Protein AF-A0A2R9UEW3-F1 (afdb_monomer_lite)

Secondary structure (DSSP, 8-state):
--SSHHHHHHHHHHHHHHHHHTTSS-TTTT---SSSPP---SS-----TT-----SS-----S-----S-----S-----S-----S-----S-----S-----S-----S-----S-----SS-----S-----S-----S-----TT-----SS-----TT------SS-----SS----SS----SS----SS----TT----S----GGGS-TT-EEE-TTS-EEEPPP-

Structure (mmCIF, N/CA/C/O backbone):
data_AF-A0A2R9UEW3-F1
#
_entry.id   AF-A0A2R9UEW3-F1
#
loop_
_atom_site.group_PDB
_atom_site.id
_atom_site.type_symbol
_atom_site.label_atom_id
_atom_site.label_alt_id
_atom_site.label_comp_id
_atom_site.label_asym_id
_atom_site.label_entity_id
_atom_site.label_seq_id
_atom_site.pdbx_PDB_ins_code
_atom_site.Cartn_x
_atom_site.Cartn_y
_atom_site.Cartn_z
_atom_site.occupancy
_atom_site.B_iso_or_equiv
_atom_site.auth_seq_id
_atom_site.auth_comp_id
_atom_site.auth_asym_id
_atom_site.auth_atom_id
_atom_site.pdbx_PDB_model_num
ATOM 1 N N . MET A 1 1 ? -46.338 0.294 84.122 1.00 52.75 1 MET A N 1
ATOM 2 C CA . MET A 1 1 ? -45.747 1.582 84.552 1.00 52.75 1 MET A CA 1
ATOM 3 C C . MET A 1 1 ? -44.763 1.263 85.666 1.00 52.75 1 MET A C 1
ATOM 5 O O . MET A 1 1 ? -45.103 0.418 86.480 1.00 52.75 1 MET A O 1
ATOM 9 N N . ALA A 1 2 ? -43.545 1.813 85.624 1.00 53.69 2 ALA A N 1
ATOM 10 C CA . ALA A 1 2 ? -42.440 1.450 86.519 1.00 53.69 2 ALA A CA 1
ATOM 11 C C . ALA A 1 2 ? -42.872 1.444 87.995 1.00 53.69 2 ALA A C 1
ATOM 13 O O . ALA A 1 2 ? -43.463 2.410 88.473 1.00 53.69 2 ALA A O 1
ATOM 14 N N . THR A 1 3 ? -42.601 0.343 88.691 1.00 68.38 3 THR A N 1
ATOM 15 C CA . THR A 1 3 ? -43.056 0.095 90.066 1.00 68.38 3 THR A CA 1
ATOM 16 C C . THR A 1 3 ? -42.094 0.643 91.125 1.00 68.38 3 THR A C 1
ATOM 18 O O . THR A 1 3 ? -42.463 0.717 92.294 1.00 68.38 3 THR A O 1
ATOM 21 N N . SER A 1 4 ? -40.888 1.086 90.741 1.00 77.69 4 SER A N 1
ATOM 22 C CA . SER A 1 4 ? -39.918 1.750 91.626 1.00 77.69 4 SER A CA 1
ATOM 23 C C . SER A 1 4 ? -38.928 2.663 90.871 1.00 77.69 4 SER A C 1
ATOM 25 O O . SER A 1 4 ? -38.722 2.518 89.666 1.00 77.69 4 SER A O 1
ATOM 27 N N . LEU A 1 5 ? -38.247 3.580 91.577 1.00 76.81 5 LEU A N 1
ATOM 28 C CA . LEU A 1 5 ? -37.139 4.399 91.034 1.00 76.81 5 LEU A CA 1
ATOM 29 C C . LEU A 1 5 ? -35.971 3.555 90.481 1.00 76.81 5 LEU A C 1
ATOM 31 O O . LEU A 1 5 ? -35.252 3.993 89.577 1.00 76.81 5 LEU A O 1
ATOM 35 N N . ASN A 1 6 ? -35.796 2.336 90.995 1.00 81.12 6 ASN A N 1
ATOM 36 C CA . ASN A 1 6 ? -34.790 1.395 90.508 1.00 81.12 6 ASN A CA 1
ATOM 37 C C . ASN A 1 6 ? -35.150 0.858 89.115 1.00 81.12 6 ASN A C 1
ATOM 39 O O . ASN A 1 6 ? -34.271 0.723 88.265 1.00 81.12 6 ASN A O 1
ATOM 43 N N . ASP A 1 7 ? -36.440 0.655 88.835 1.00 83.19 7 ASP A N 1
ATOM 44 C CA . ASP A 1 7 ? -36.913 0.254 87.504 1.00 83.19 7 ASP A CA 1
ATOM 45 C C . ASP A 1 7 ? -36.689 1.380 86.486 1.00 83.19 7 ASP A C 1
ATOM 47 O O . ASP A 1 7 ? -36.262 1.139 85.356 1.00 83.19 7 ASP A O 1
ATOM 51 N N . VAL A 1 8 ? -36.913 2.632 86.906 1.00 84.94 8 VAL A N 1
ATOM 52 C CA . VAL A 1 8 ? -36.674 3.820 86.070 1.00 84.94 8 VAL A CA 1
ATOM 53 C C . VAL A 1 8 ? -35.186 3.976 85.746 1.00 84.94 8 VAL A C 1
ATOM 55 O O . VAL A 1 8 ? -34.825 4.214 84.595 1.00 84.94 8 VAL A O 1
ATOM 58 N N . THR A 1 9 ? -34.299 3.807 86.728 1.00 89.44 9 THR A N 1
ATOM 59 C CA . THR A 1 9 ? -32.846 3.919 86.505 1.00 89.44 9 THR A CA 1
ATOM 60 C C . THR A 1 9 ? -32.275 2.760 85.689 1.00 89.44 9 THR A C 1
ATOM 62 O O . THR A 1 9 ? -31.372 2.983 84.878 1.00 89.44 9 THR A O 1
ATOM 65 N N . ALA A 1 10 ? -32.801 1.543 85.842 1.00 88.44 10 ALA A N 1
ATOM 66 C CA . ALA A 1 10 ? -32.448 0.410 84.988 1.00 88.44 10 ALA A CA 1
ATOM 67 C C . ALA A 1 10 ? -32.884 0.642 83.532 1.00 88.44 10 ALA A C 1
ATOM 69 O O . ALA A 1 10 ? -32.085 0.462 82.612 1.00 88.44 10 ALA A O 1
ATOM 70 N N . TRP A 1 11 ? -34.110 1.129 83.329 1.00 91.44 11 TRP A N 1
ATOM 71 C CA . TRP A 1 11 ? -34.638 1.475 82.009 1.00 91.44 11 TRP A CA 1
ATOM 72 C C . TRP A 1 11 ? -33.811 2.565 81.309 1.00 91.44 11 TRP A C 1
ATOM 74 O O . TRP A 1 11 ? -33.454 2.421 80.140 1.00 91.44 11 TRP A O 1
ATOM 84 N N . ILE A 1 12 ? -33.421 3.621 82.030 1.00 92.94 12 ILE A N 1
ATOM 85 C CA . ILE A 1 12 ? -32.564 4.688 81.488 1.00 92.94 12 ILE A CA 1
ATOM 86 C C . ILE A 1 12 ? -31.191 4.143 81.058 1.00 92.94 12 ILE A C 1
ATOM 88 O O . ILE A 1 12 ? -30.674 4.518 80.004 1.00 92.94 12 ILE A O 1
ATOM 92 N N . LYS A 1 13 ? -30.590 3.237 81.842 1.00 93.62 13 LYS A N 1
ATOM 93 C CA . LYS A 1 13 ? -29.306 2.607 81.487 1.00 93.62 13 LYS A CA 1
ATOM 94 C C . LYS A 1 13 ? -29.409 1.746 80.226 1.00 93.62 13 LYS A C 1
ATOM 96 O O . LYS A 1 13 ? -28.499 1.801 79.400 1.00 93.62 13 LYS A O 1
ATOM 101 N N . ASP A 1 14 ? -30.502 1.001 80.060 1.00 94.06 14 ASP A N 1
ATOM 102 C CA . ASP A 1 14 ? -30.764 0.224 78.840 1.00 94.06 14 ASP A CA 1
ATOM 103 C C . ASP A 1 14 ? -30.876 1.129 77.603 1.00 94.06 14 ASP A C 1
ATOM 105 O O . ASP A 1 14 ? -30.241 0.872 76.577 1.00 94.06 14 ASP A O 1
ATOM 109 N N . ILE A 1 15 ? -31.591 2.253 77.721 1.00 94.12 15 ILE A N 1
ATOM 110 C CA . ILE A 1 15 ? -31.690 3.244 76.641 1.00 94.12 15 ILE A CA 1
ATOM 111 C C . ILE A 1 15 ? -30.308 3.759 76.239 1.00 94.12 15 ILE A C 1
ATOM 113 O O . ILE A 1 15 ? -29.983 3.752 75.052 1.00 94.12 15 ILE A O 1
ATOM 117 N N . PHE A 1 16 ? -29.470 4.165 77.196 1.00 94.00 16 PHE A N 1
ATOM 118 C CA . PHE A 1 16 ? -28.131 4.668 76.875 1.00 94.00 16 PHE A CA 1
ATOM 119 C C . PHE A 1 16 ? -27.223 3.605 76.258 1.00 94.00 16 PHE A C 1
ATOM 121 O O . PHE A 1 16 ? -26.402 3.923 75.398 1.00 94.00 16 PHE A O 1
ATOM 128 N N . TYR A 1 17 ? -27.371 2.344 76.661 1.00 90.00 17 TYR A N 1
ATOM 129 C CA . TYR A 1 17 ? -26.639 1.244 76.044 1.00 90.00 17 TYR A CA 1
ATOM 130 C C . TYR A 1 17 ? -27.046 1.052 74.577 1.00 90.00 17 TYR A C 1
ATOM 132 O O . TYR A 1 17 ? -26.187 0.969 73.694 1.00 90.00 17 TYR A O 1
ATOM 140 N N . ARG A 1 18 ? -28.353 1.051 74.295 1.00 89.75 18 ARG A N 1
ATOM 141 C CA . ARG A 1 18 ? -28.887 0.939 72.931 1.00 89.75 18 ARG A CA 1
ATOM 142 C C . ARG A 1 18 ? -28.532 2.149 72.071 1.00 89.75 18 ARG A C 1
ATOM 144 O O . ARG A 1 18 ? -28.225 1.963 70.899 1.00 89.75 18 ARG A O 1
ATOM 151 N N . LEU A 1 19 ? -28.519 3.350 72.651 1.00 89.69 19 LEU A N 1
ATOM 152 C CA . LEU A 1 19 ? -28.110 4.573 71.965 1.00 89.69 19 LEU A CA 1
ATOM 153 C C . LEU A 1 19 ? -26.626 4.535 71.602 1.00 89.69 19 LEU A C 1
ATOM 155 O O . LEU A 1 19 ? -26.303 4.751 70.446 1.00 89.69 19 LEU A O 1
ATOM 159 N N . ARG A 1 20 ? -25.733 4.139 72.521 1.00 88.00 20 ARG A N 1
ATOM 160 C CA . ARG A 1 20 ? -24.311 3.953 72.174 1.00 88.00 20 ARG A CA 1
ATOM 161 C C . ARG A 1 20 ? -24.135 2.939 71.058 1.00 88.00 20 ARG A C 1
ATOM 163 O O . ARG A 1 20 ? -23.362 3.179 70.141 1.00 88.00 20 ARG A O 1
ATOM 170 N N . LYS A 1 21 ? -24.891 1.839 71.091 1.00 81.81 21 LYS A N 1
ATOM 171 C CA . LYS A 1 21 ? -24.876 0.839 70.018 1.00 81.81 21 LYS A CA 1
ATOM 172 C C . LYS A 1 21 ? -25.446 1.371 68.694 1.00 81.81 21 LYS A C 1
ATOM 174 O O . LYS A 1 21 ? -25.114 0.794 67.671 1.00 81.81 21 LYS A O 1
ATOM 179 N N . LEU A 1 22 ? -26.268 2.428 68.722 1.00 82.75 22 LEU A N 1
ATOM 180 C CA . LEU A 1 22 ? -26.786 3.213 67.586 1.00 82.75 22 LEU A CA 1
ATOM 181 C C . LEU A 1 22 ? -25.956 4.467 67.266 1.00 82.75 22 LEU A C 1
ATOM 183 O O . LEU A 1 22 ? -26.310 5.216 66.361 1.00 82.75 22 LEU A O 1
ATOM 187 N N . GLU A 1 23 ? -24.861 4.711 67.975 1.00 84.62 23 GLU A N 1
ATOM 188 C CA . GLU A 1 23 ? -23.887 5.759 67.653 1.00 84.62 23 GLU A CA 1
ATOM 189 C C . GLU A 1 23 ? -22.571 5.140 67.164 1.00 84.62 23 GLU A C 1
ATOM 191 O O . GLU A 1 23 ? -21.877 5.724 66.340 1.00 84.62 23 GLU A O 1
ATOM 196 N N . SER A 1 24 ? -22.244 3.930 67.628 1.00 83.81 24 SER A N 1
ATOM 197 C CA . SER A 1 24 ? -20.939 3.286 67.445 1.00 83.81 24 SER A CA 1
ATOM 198 C C . SER A 1 24 ? -20.873 2.216 66.350 1.00 83.81 24 SER A C 1
ATOM 200 O O . SER A 1 24 ? -19.979 1.374 66.377 1.00 83.81 24 SER A O 1
ATOM 202 N N . GLY A 1 25 ? -21.837 2.149 65.446 1.00 72.62 25 GLY A N 1
ATOM 203 C CA . GLY A 1 25 ? -22.044 1.003 64.566 1.00 72.62 25 GLY A CA 1
ATOM 204 C C . GLY A 1 25 ? -22.415 1.404 63.144 1.00 72.62 25 GLY A C 1
ATOM 205 O O . GLY A 1 25 ? -22.674 2.560 62.817 1.00 72.62 25 GLY A O 1
ATOM 206 N N . SER A 1 26 ? -22.371 0.411 62.273 1.00 76.88 26 SER A N 1
ATOM 207 C CA . SER A 1 26 ? -22.492 0.530 60.827 1.00 76.88 26 SER A CA 1
ATOM 208 C C . SER A 1 26 ? -23.948 0.300 60.405 1.00 76.88 26 SER A C 1
ATOM 210 O O . SER A 1 26 ? -24.349 -0.811 60.063 1.00 76.88 26 SER A O 1
ATOM 212 N N . TRP A 1 27 ? -24.778 1.351 60.411 1.00 75.00 27 TRP A N 1
ATOM 213 C CA . TRP A 1 27 ? -26.239 1.220 60.195 1.00 75.00 27 TRP A CA 1
ATOM 214 C C . TRP A 1 27 ? -26.649 0.560 58.879 1.00 75.00 27 TRP A C 1
ATOM 216 O O . TRP A 1 27 ? -27.786 0.111 58.767 1.00 75.00 27 TRP A O 1
ATOM 226 N N . LEU A 1 28 ? -25.743 0.470 57.901 1.00 85.31 28 LEU A N 1
ATOM 227 C CA . LEU A 1 28 ? -26.036 -0.019 56.556 1.00 85.31 28 LEU A CA 1
ATOM 228 C C . LEU A 1 28 ? -25.226 -1.248 56.128 1.00 85.31 28 LEU A C 1
ATOM 230 O O . LEU A 1 28 ? -25.386 -1.681 54.994 1.00 85.31 28 LEU A O 1
ATOM 234 N N . GLU A 1 29 ? -24.407 -1.840 57.001 1.00 82.31 29 GLU A N 1
ATOM 235 C CA . GLU A 1 29 ? -23.467 -2.908 56.607 1.00 82.31 29 GLU A CA 1
ATOM 236 C C . GLU A 1 29 ? -24.144 -4.118 55.943 1.00 82.31 29 GLU A C 1
ATOM 238 O O . GLU A 1 29 ? -23.599 -4.694 55.011 1.00 82.31 29 GLU A O 1
ATOM 243 N N . ASN A 1 30 ? -25.362 -4.460 56.370 1.00 85.31 30 ASN A N 1
ATOM 244 C CA . ASN A 1 30 ? -26.152 -5.563 55.810 1.00 85.31 30 ASN A CA 1
ATOM 245 C C . ASN A 1 30 ? -27.543 -5.106 55.340 1.00 85.31 30 ASN A C 1
ATOM 247 O O . ASN A 1 30 ? -28.497 -5.886 55.318 1.00 85.31 30 ASN A O 1
ATOM 251 N N . SER A 1 31 ? -27.689 -3.820 55.017 1.00 88.00 31 SER A N 1
ATOM 252 C CA . SER A 1 31 ? -28.953 -3.289 54.503 1.00 88.00 31 SER A CA 1
ATOM 253 C C . SER A 1 31 ? -29.102 -3.599 53.014 1.00 88.00 31 SER A C 1
ATOM 255 O O . SER A 1 31 ? -28.145 -3.503 52.252 1.00 88.00 31 SER A O 1
ATOM 257 N N . SER A 1 32 ? -30.317 -3.937 52.579 1.00 91.44 32 SER A N 1
ATOM 258 C CA . SER A 1 32 ? -30.636 -4.150 51.164 1.00 91.44 32 SER A CA 1
ATOM 259 C C . SER A 1 32 ? -31.860 -3.339 50.749 1.00 91.44 32 SER A C 1
ATOM 261 O O . SER A 1 32 ? -32.766 -3.089 51.543 1.00 91.44 32 SER A O 1
ATOM 263 N N . ILE A 1 33 ? -31.880 -2.923 49.484 1.00 91.12 33 ILE A N 1
ATOM 264 C CA . ILE A 1 33 ? -33.025 -2.287 48.833 1.00 91.12 33 ILE A CA 1
ATOM 265 C C . ILE A 1 33 ? -33.397 -3.194 47.660 1.00 91.12 33 ILE A C 1
ATOM 267 O O . ILE A 1 33 ? -32.636 -3.297 46.705 1.00 91.12 33 ILE A O 1
ATOM 271 N N . THR A 1 34 ? -34.534 -3.884 47.737 1.00 88.94 34 THR A N 1
ATOM 272 C CA . THR A 1 34 ? -34.921 -4.911 46.748 1.00 88.94 34 THR A CA 1
ATOM 273 C C . THR A 1 34 ? -35.861 -4.380 45.668 1.00 88.94 34 THR A C 1
ATOM 275 O O . THR A 1 34 ? -35.686 -4.675 44.492 1.00 88.94 34 THR A O 1
ATOM 278 N N . SER A 1 35 ? -36.854 -3.573 46.052 1.00 88.88 35 SER A N 1
ATOM 279 C CA . SER A 1 35 ? -37.857 -3.001 45.131 1.00 88.88 35 SER A CA 1
ATOM 280 C C . SER A 1 35 ? -37.992 -1.481 45.258 1.00 88.88 35 SER A C 1
ATOM 282 O O . SER A 1 35 ? -38.898 -0.875 44.691 1.00 88.88 35 SER A O 1
ATOM 284 N N . GLY A 1 36 ? -37.099 -0.859 46.028 1.00 88.38 36 GLY A N 1
ATOM 285 C CA . GLY A 1 36 ? -37.050 0.584 46.222 1.00 88.38 36 GLY A CA 1
ATOM 286 C C . GLY A 1 36 ? -36.089 1.272 45.257 1.00 88.38 36 GLY A C 1
ATOM 287 O O . GLY A 1 36 ? -35.197 0.660 44.676 1.00 88.38 36 GLY A O 1
ATOM 288 N N . ARG A 1 37 ? -36.240 2.589 45.130 1.00 92.62 37 ARG A N 1
ATOM 289 C CA . ARG A 1 37 ? -35.255 3.452 44.475 1.00 92.62 37 ARG A CA 1
ATOM 290 C C . ARG A 1 37 ? -34.274 3.973 45.519 1.00 92.62 37 ARG A C 1
ATOM 292 O O . ARG A 1 37 ? -34.695 4.574 46.502 1.00 92.62 37 ARG A O 1
ATOM 299 N N . MET A 1 38 ? -32.981 3.842 45.252 1.00 92.31 38 MET A N 1
ATOM 300 C CA . MET A 1 38 ? -31.946 4.584 45.969 1.00 92.31 38 MET A CA 1
ATOM 301 C C . MET A 1 38 ? -31.688 5.917 45.256 1.00 92.31 38 MET A C 1
ATOM 303 O O . MET A 1 38 ? -31.541 5.951 44.034 1.00 92.31 38 MET A O 1
ATOM 307 N N . ARG A 1 39 ? -31.651 7.028 45.997 1.00 91.94 39 ARG A N 1
ATOM 308 C CA . ARG A 1 39 ? -31.309 8.356 45.466 1.00 91.94 39 ARG A CA 1
ATOM 309 C C . ARG A 1 39 ? -30.331 9.037 46.413 1.00 91.94 39 ARG A C 1
ATOM 311 O O . ARG A 1 39 ? -30.652 9.230 47.579 1.00 91.94 39 ARG A O 1
ATOM 318 N N . PHE A 1 40 ? -29.186 9.452 45.887 1.00 90.75 40 PHE A N 1
ATOM 319 C CA . PHE A 1 40 ? -28.243 10.324 46.583 1.00 90.75 40 PHE A CA 1
ATOM 320 C C . PHE A 1 40 ? -28.501 11.767 46.133 1.00 90.75 40 PHE A C 1
ATOM 322 O O . PHE A 1 40 ? -28.602 12.025 44.934 1.00 90.75 40 PHE A O 1
ATOM 329 N N . ILE A 1 41 ? -28.676 12.699 47.072 1.00 91.62 41 ILE A N 1
ATOM 330 C CA . ILE A 1 41 ? -28.950 14.115 46.784 1.00 91.62 41 ILE A CA 1
ATOM 331 C C . ILE A 1 41 ? -27.811 14.938 47.368 1.00 91.62 41 ILE A C 1
ATOM 333 O O . ILE A 1 41 ? -27.703 15.030 48.585 1.00 91.62 41 ILE A O 1
ATOM 337 N N . GLY A 1 42 ? -27.003 15.552 46.502 1.00 78.31 42 GLY A N 1
ATOM 338 C CA . GLY A 1 42 ? -25.818 16.303 46.915 1.00 78.31 42 GLY A CA 1
ATOM 339 C C . GLY A 1 42 ? -24.716 15.384 47.459 1.00 78.31 42 GLY A C 1
ATOM 340 O O . GLY A 1 42 ? -24.931 14.596 48.373 1.00 78.31 42 GLY A O 1
ATOM 341 N N . GLY A 1 43 ? -23.515 15.471 46.888 1.00 82.50 43 GLY A N 1
ATOM 342 C CA . GLY A 1 43 ? -22.359 14.668 47.304 1.00 82.50 43 GLY A CA 1
ATOM 343 C C . GLY A 1 43 ? -21.954 13.576 46.308 1.00 82.50 43 GLY A C 1
ATOM 344 O O . GLY A 1 43 ? -22.493 13.477 45.209 1.00 82.50 43 GLY A O 1
ATOM 345 N N . LEU A 1 44 ? -20.950 12.788 46.697 1.00 86.62 44 LEU A N 1
ATOM 346 C CA . LEU A 1 44 ? -20.321 11.729 45.902 1.00 86.62 44 LEU A CA 1
ATOM 347 C C . LEU A 1 44 ? -20.792 10.352 46.393 1.00 86.62 44 LEU A C 1
ATOM 349 O O . LEU A 1 44 ? -20.728 10.077 47.589 1.00 86.62 44 LEU A O 1
ATOM 353 N N . LEU A 1 45 ? -21.173 9.458 45.477 1.00 92.12 45 LEU A N 1
ATOM 354 C CA . LEU A 1 45 ? -21.236 8.024 45.772 1.00 92.12 45 LEU A CA 1
ATOM 355 C C . LEU A 1 45 ? -19.818 7.448 45.684 1.00 92.12 45 LEU A C 1
ATOM 357 O O . LEU A 1 45 ? -19.271 7.312 44.591 1.00 92.12 45 LEU A O 1
ATOM 361 N N . ARG A 1 46 ? -19.215 7.125 46.830 1.00 91.00 46 ARG A N 1
ATOM 362 C CA . ARG A 1 46 ? -17.900 6.480 46.905 1.00 91.00 46 ARG A CA 1
ATOM 363 C C . ARG A 1 46 ? -18.070 5.006 47.258 1.00 91.00 46 ARG A C 1
ATOM 365 O O . ARG A 1 46 ? -18.703 4.681 48.255 1.00 91.00 46 ARG A O 1
ATOM 372 N N . VAL A 1 47 ? -17.462 4.139 46.457 1.00 92.62 47 VAL A N 1
ATOM 373 C CA . VAL A 1 47 ? -17.306 2.708 46.737 1.00 92.62 47 VAL A CA 1
ATOM 374 C C . VAL A 1 47 ? -15.809 2.456 46.873 1.00 92.62 47 VAL A C 1
ATOM 376 O O . VAL A 1 47 ? -15.052 2.770 45.956 1.00 92.62 47 VAL A O 1
ATOM 379 N N . ASP A 1 48 ? -15.362 1.974 48.028 1.00 91.88 48 ASP A N 1
ATOM 380 C CA . ASP A 1 48 ? -13.948 1.726 48.313 1.00 91.88 48 ASP A CA 1
ATOM 381 C C . ASP A 1 48 ? -13.738 0.362 48.983 1.00 91.88 48 ASP A C 1
ATOM 383 O O . ASP A 1 48 ? -14.627 -0.488 48.960 1.00 91.88 48 ASP A O 1
ATOM 387 N N . SER A 1 49 ? -12.529 0.116 49.498 1.00 90.75 49 SER A N 1
ATOM 388 C CA . SER A 1 49 ? -12.190 -1.105 50.244 1.00 90.75 49 SER A CA 1
ATOM 389 C C . SER A 1 49 ? -12.466 -2.407 49.471 1.00 90.75 49 SER A C 1
ATOM 391 O O . SER A 1 49 ? -12.786 -3.435 50.057 1.00 90.75 49 SER A O 1
ATOM 393 N N . GLY A 1 50 ? -12.346 -2.364 48.136 1.00 86.81 50 GLY A N 1
ATOM 394 C CA . GLY A 1 50 ? -12.612 -3.503 47.249 1.00 86.81 50 GLY A CA 1
ATOM 395 C C . GLY A 1 50 ? -14.089 -3.719 46.898 1.00 86.81 50 GLY A C 1
ATOM 396 O O . GLY A 1 50 ? -14.422 -4.745 46.307 1.00 86.81 50 GLY A O 1
ATOM 397 N N . GLY A 1 51 ? -14.973 -2.775 47.234 1.00 89.00 51 GLY A N 1
ATOM 398 C CA . GLY A 1 51 ? -16.380 -2.831 46.852 1.00 89.00 51 GLY A CA 1
ATOM 399 C C . GLY A 1 51 ? -16.569 -2.897 45.333 1.00 89.00 51 GLY A C 1
ATOM 400 O O . GLY A 1 51 ? -15.920 -2.180 44.570 1.00 89.00 51 GLY A O 1
ATOM 401 N N . ARG A 1 52 ? -17.481 -3.766 44.893 1.00 93.19 52 ARG A N 1
ATOM 402 C CA . ARG A 1 52 ? -17.852 -3.962 43.487 1.00 93.19 52 ARG A CA 1
ATOM 403 C C . ARG A 1 52 ? -19.239 -3.386 43.243 1.00 93.19 52 ARG A C 1
ATOM 405 O O . ARG A 1 52 ? -20.164 -3.658 44.002 1.00 93.19 52 ARG A O 1
ATOM 412 N N . VAL A 1 53 ? -19.387 -2.645 42.150 1.00 94.50 53 VAL A N 1
ATOM 413 C CA . VAL A 1 53 ? -20.695 -2.247 41.620 1.00 94.50 53 VAL A CA 1
ATOM 414 C C . VAL A 1 53 ? -21.007 -3.141 40.431 1.00 94.50 53 VAL A C 1
ATOM 416 O O . VAL A 1 53 ? -20.231 -3.207 39.481 1.00 94.50 53 VAL A O 1
ATOM 419 N N . GLU A 1 54 ? -22.140 -3.829 40.490 1.00 95.1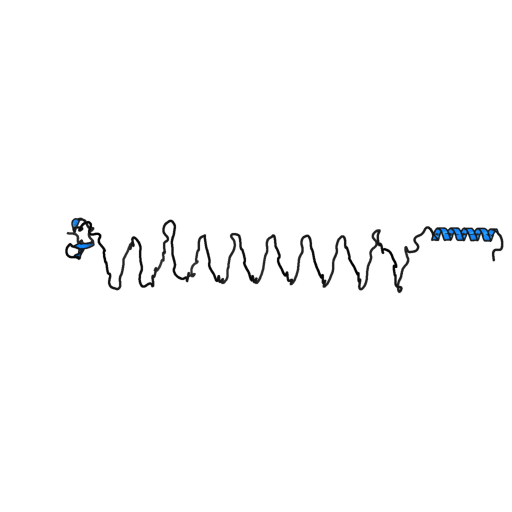9 54 GLU A N 1
ATOM 420 C CA . GLU A 1 54 ? -22.673 -4.615 39.384 1.00 95.19 54 GLU A CA 1
ATOM 421 C C . GLU A 1 54 ? -24.044 -4.068 39.005 1.00 95.19 54 GLU A C 1
ATOM 423 O O . GLU A 1 54 ? -24.900 -3.862 39.864 1.00 95.19 54 GLU A O 1
ATOM 428 N N . ILE A 1 55 ? -24.232 -3.794 37.716 1.00 94.69 55 ILE A N 1
ATOM 429 C CA . ILE A 1 55 ? -25.464 -3.219 37.183 1.00 94.69 55 ILE A CA 1
ATOM 430 C C . ILE A 1 55 ? -26.017 -4.209 36.174 1.00 94.69 55 ILE A C 1
ATOM 432 O O . ILE A 1 55 ? -25.427 -4.432 35.119 1.00 94.69 55 ILE A O 1
ATOM 436 N N . VAL A 1 56 ? -27.159 -4.798 36.510 1.00 93.31 56 VAL A N 1
ATOM 437 C CA . VAL A 1 56 ? -27.917 -5.643 35.590 1.00 93.31 56 VAL A CA 1
ATOM 438 C C . VAL A 1 56 ? -28.921 -4.751 34.868 1.00 93.31 56 VAL A C 1
ATOM 440 O O . VAL A 1 56 ? -29.852 -4.233 35.481 1.00 93.31 56 VAL A O 1
ATOM 443 N N . GLY A 1 57 ? -28.705 -4.546 33.569 1.00 92.25 57 GLY A N 1
ATOM 444 C CA . GLY A 1 57 ? -29.501 -3.645 32.736 1.00 92.25 57 GLY A CA 1
ATOM 445 C C . GLY A 1 57 ? -28.670 -2.489 32.186 1.00 92.25 57 GLY A C 1
ATOM 446 O O . GLY A 1 57 ? -27.513 -2.667 31.813 1.00 92.25 57 GLY A O 1
ATOM 447 N N . THR A 1 58 ? -29.270 -1.303 32.104 1.00 93.75 58 THR A N 1
ATOM 448 C CA . THR A 1 58 ? -28.645 -0.119 31.503 1.00 93.75 58 THR A CA 1
ATOM 449 C C . THR A 1 58 ? -28.019 0.777 32.568 1.00 93.75 58 THR A C 1
ATOM 451 O O . THR A 1 58 ? -28.682 1.167 33.527 1.00 93.75 58 THR A O 1
ATOM 454 N N . LEU A 1 59 ? -26.761 1.165 32.355 1.00 94.19 59 LEU A N 1
ATOM 455 C CA . LEU A 1 59 ? -26.129 2.289 33.039 1.00 94.19 59 LEU A CA 1
ATOM 456 C C . LEU A 1 59 ? -26.091 3.481 32.079 1.00 94.19 59 LEU A C 1
ATOM 458 O O . LEU A 1 59 ? -25.473 3.401 31.020 1.00 94.19 59 LEU A O 1
ATOM 462 N N . GLN A 1 60 ? -26.715 4.588 32.470 1.00 95.31 60 GLN A N 1
ATOM 463 C CA . GLN A 1 60 ? -26.516 5.886 31.835 1.00 95.31 60 GLN A CA 1
ATOM 464 C C . GLN A 1 60 ? -25.678 6.760 32.769 1.00 95.31 60 GLN A C 1
ATOM 466 O O . GLN A 1 60 ? -26.004 6.896 33.949 1.00 95.31 60 GLN A O 1
ATOM 471 N N . VAL A 1 61 ? -24.602 7.339 32.241 1.00 93.75 61 VAL A N 1
ATOM 472 C CA . VAL A 1 61 ? -23.767 8.313 32.949 1.00 93.75 61 VAL A CA 1
ATOM 473 C C . VAL A 1 61 ? -23.774 9.594 32.138 1.00 93.75 61 VAL A C 1
ATOM 475 O O . VAL A 1 61 ? -23.260 9.625 31.023 1.00 93.75 61 VAL A O 1
ATOM 478 N N . ASP A 1 62 ? -24.346 10.648 32.705 1.00 91.94 62 ASP A N 1
ATOM 479 C CA . ASP A 1 62 ? -24.291 11.975 32.109 1.00 91.94 62 ASP A CA 1
ATOM 480 C C . ASP A 1 62 ? -23.062 12.713 32.664 1.00 91.94 62 ASP A C 1
ATOM 482 O O . ASP A 1 62 ? -22.955 12.955 33.868 1.00 91.94 62 ASP A O 1
ATOM 486 N N . GLY A 1 63 ? -22.119 13.053 31.781 1.00 89.31 63 GLY A N 1
ATOM 487 C CA . GLY A 1 63 ? -20.879 13.757 32.121 1.00 89.31 63 GLY A CA 1
ATOM 488 C C . GLY A 1 63 ? -19.607 12.935 31.888 1.00 89.31 63 GLY A C 1
ATOM 489 O O . GLY A 1 63 ? -19.612 11.894 31.232 1.00 89.31 63 GLY A O 1
ATOM 490 N N . THR A 1 64 ? -18.481 13.434 32.402 1.00 89.94 64 THR A N 1
ATOM 491 C CA . THR A 1 64 ? -17.164 12.814 32.204 1.00 89.94 64 THR A CA 1
ATOM 492 C C . THR A 1 64 ? -17.023 11.535 33.022 1.00 89.94 64 THR A C 1
ATOM 494 O O . THR A 1 64 ? -17.170 11.551 34.242 1.00 89.94 64 THR A O 1
ATOM 497 N N . THR A 1 65 ? -16.638 10.445 32.359 1.00 92.12 65 THR A N 1
ATOM 498 C CA . THR A 1 65 ? -16.252 9.191 33.015 1.00 92.12 65 THR A CA 1
ATOM 499 C C . THR A 1 65 ? -14.750 8.986 32.864 1.00 92.12 65 THR A C 1
ATOM 501 O O . THR A 1 65 ? -14.246 8.900 31.749 1.00 92.12 65 THR A O 1
ATOM 504 N N . ASN A 1 66 ? -14.038 8.881 33.985 1.00 92.75 66 ASN A N 1
ATOM 505 C CA . ASN A 1 66 ? -12.627 8.503 34.007 1.00 92.75 66 ASN A CA 1
ATOM 506 C C . ASN A 1 66 ? -12.518 7.069 34.528 1.00 92.75 66 ASN A C 1
ATOM 508 O O . ASN A 1 66 ? -12.886 6.805 35.671 1.00 92.75 66 ASN A O 1
ATOM 512 N N . VAL A 1 67 ? -12.004 6.156 33.705 1.00 92.31 67 VAL A N 1
ATOM 513 C CA . VAL A 1 67 ? -11.730 4.771 34.107 1.00 92.31 67 VAL A CA 1
ATOM 514 C C . VAL A 1 67 ? -10.224 4.599 34.233 1.00 92.31 67 VAL A C 1
ATOM 516 O O . VAL A 1 67 ? -9.491 4.768 33.263 1.00 92.31 67 VAL A O 1
ATOM 519 N N . THR A 1 68 ? -9.753 4.267 35.430 1.00 90.00 68 THR A N 1
ATOM 520 C CA . THR A 1 68 ? -8.364 3.868 35.660 1.00 90.00 68 THR A CA 1
ATOM 521 C C . THR A 1 68 ? -8.275 2.345 35.691 1.00 90.00 68 THR A C 1
ATOM 523 O O . THR A 1 68 ? -9.055 1.675 36.364 1.00 90.00 68 THR A O 1
ATOM 526 N N . GLY A 1 69 ? -7.322 1.786 34.946 1.00 89.25 69 GLY A N 1
ATOM 527 C CA . GLY A 1 69 ? -7.169 0.339 34.792 1.00 89.25 69 GLY A CA 1
ATOM 528 C C . GLY A 1 69 ? -7.802 -0.188 33.504 1.00 89.25 69 GLY A C 1
ATOM 529 O O . GLY A 1 69 ? -7.787 0.483 32.476 1.00 89.25 69 GLY A O 1
ATOM 530 N N . THR A 1 70 ? -8.303 -1.423 33.543 1.00 89.94 70 THR A N 1
ATOM 531 C CA . THR A 1 70 ? -8.847 -2.087 32.349 1.00 89.94 70 THR A CA 1
ATOM 532 C C . THR A 1 70 ? -10.274 -1.626 32.086 1.00 89.94 70 THR A C 1
ATOM 534 O O . THR A 1 70 ? -11.140 -1.764 32.947 1.00 89.94 70 THR A O 1
ATOM 537 N N . PHE A 1 71 ? -10.527 -1.143 30.873 1.00 90.44 71 PHE A N 1
ATOM 538 C CA . PHE A 1 71 ? -11.864 -0.878 30.360 1.00 90.44 71 PHE A CA 1
ATOM 539 C C . PHE A 1 71 ? -12.129 -1.804 29.173 1.00 90.44 71 PHE A C 1
ATOM 541 O O . PHE A 1 71 ? -11.367 -1.813 28.208 1.00 90.44 71 PHE A O 1
ATOM 548 N N . GLY A 1 72 ? -13.187 -2.605 29.264 1.00 90.81 72 GLY A N 1
ATOM 549 C CA . GLY A 1 72 ? -13.605 -3.519 28.209 1.00 90.81 72 GLY A CA 1
ATOM 550 C C . GLY A 1 72 ? -15.076 -3.308 27.896 1.00 90.81 72 GLY A C 1
ATOM 551 O O . GLY A 1 72 ? -15.897 -3.250 28.809 1.00 90.81 72 GLY A O 1
ATOM 552 N N . VAL A 1 73 ? -15.401 -3.217 26.611 1.00 91.00 73 VAL A N 1
ATOM 553 C CA . VAL A 1 73 ? -16.780 -3.172 26.125 1.00 91.00 73 VAL A CA 1
ATOM 554 C C . VAL A 1 73 ? -16.976 -4.355 25.196 1.00 91.00 73 VAL A C 1
ATOM 556 O O . VAL A 1 73 ? -16.206 -4.550 24.256 1.00 91.00 73 VAL A O 1
ATOM 559 N N . SER A 1 74 ? -17.987 -5.168 25.474 1.00 89.06 74 SER A N 1
ATOM 560 C CA . SER A 1 74 ? -18.455 -6.194 24.554 1.00 89.06 74 SER A CA 1
ATOM 561 C C . SER A 1 74 ? -19.634 -5.646 23.752 1.00 89.06 74 SER A C 1
ATOM 563 O O . SER A 1 74 ? -20.547 -5.031 24.297 1.00 89.06 74 SER A O 1
ATOM 565 N N . GLY A 1 75 ? -19.612 -5.877 22.440 1.00 88.06 75 GLY A N 1
ATOM 566 C CA . GLY A 1 75 ? -20.650 -5.412 21.522 1.00 88.06 75 GLY A CA 1
ATOM 567 C C . GLY A 1 75 ? -20.345 -4.069 20.843 1.00 88.06 75 GLY A C 1
ATOM 568 O O . GLY A 1 75 ? -19.267 -3.496 21.025 1.00 88.06 75 GLY A O 1
ATOM 569 N N . PRO A 1 76 ? -21.274 -3.583 20.001 1.00 86.50 76 PRO A N 1
ATOM 570 C CA . PRO A 1 76 ? -21.084 -2.359 19.232 1.00 86.50 76 PRO A CA 1
ATOM 571 C C . PRO A 1 76 ? -20.888 -1.149 20.144 1.00 86.50 76 PRO A C 1
ATOM 573 O O . PRO A 1 76 ? -21.691 -0.900 21.040 1.00 86.50 76 PRO A O 1
ATOM 576 N N . THR A 1 77 ? -19.835 -0.376 19.890 1.00 89.62 77 THR A N 1
ATOM 577 C CA . THR A 1 77 ? -19.546 0.866 20.614 1.00 89.62 77 THR A CA 1
ATOM 578 C C . THR A 1 77 ? -19.431 1.999 19.612 1.00 89.62 77 THR A C 1
ATOM 580 O O . THR A 1 77 ? -18.688 1.892 18.640 1.00 89.62 77 THR A O 1
ATOM 583 N N . THR A 1 78 ? -20.153 3.089 19.853 1.00 90.19 78 THR A N 1
ATOM 584 C CA . THR A 1 78 ? -19.965 4.342 19.117 1.00 90.19 78 THR A CA 1
ATOM 585 C C . THR A 1 78 ? -19.216 5.311 20.016 1.00 90.19 78 THR A C 1
ATOM 587 O O . THR A 1 78 ? -19.689 5.633 21.103 1.00 90.19 78 THR A O 1
ATOM 590 N N . VAL A 1 79 ? -18.052 5.775 19.566 1.00 89.06 79 VAL A N 1
ATOM 591 C CA . VAL A 1 79 ? -17.309 6.863 20.210 1.00 89.06 79 VAL A CA 1
ATOM 592 C C . VAL A 1 79 ? -17.399 8.067 19.288 1.00 89.06 79 VAL A C 1
ATOM 594 O O . VAL A 1 79 ? -16.899 8.035 18.168 1.00 89.06 79 VAL A O 1
ATOM 597 N N . THR A 1 80 ? -18.061 9.125 19.740 1.00 85.94 80 THR A N 1
ATOM 598 C CA . THR A 1 80 ? -18.109 10.400 19.018 1.00 85.94 80 THR A CA 1
ATOM 599 C C . THR A 1 80 ? -17.028 11.335 19.547 1.00 85.94 80 THR A C 1
ATOM 601 O O . THR A 1 80 ? -16.874 11.469 20.760 1.00 85.94 80 THR A O 1
ATOM 604 N N . GLY A 1 81 ? -16.318 12.020 18.650 1.00 86.12 81 GLY A N 1
ATOM 605 C CA . GLY A 1 81 ? -15.216 12.919 19.003 1.00 86.12 81 GLY A CA 1
ATOM 606 C C . GLY A 1 81 ? -13.846 12.243 18.915 1.00 86.12 81 GLY A C 1
ATOM 607 O O . GLY A 1 81 ? -13.651 11.298 18.156 1.00 86.12 81 GLY A O 1
ATOM 608 N N . THR A 1 82 ? -12.873 12.759 19.664 1.00 85.50 82 THR A N 1
ATOM 609 C CA . THR A 1 82 ? -11.483 12.295 19.596 1.00 85.50 82 THR A CA 1
ATOM 610 C C . THR A 1 82 ? -11.297 10.968 20.331 1.00 85.50 82 THR A C 1
ATOM 612 O O . THR A 1 82 ? -11.477 10.902 21.545 1.00 85.50 82 THR A O 1
ATOM 615 N N . PHE A 1 83 ? -10.838 9.939 19.617 1.00 85.94 83 PHE A N 1
ATOM 616 C CA . PHE A 1 83 ? -10.409 8.667 20.196 1.00 85.94 83 PHE A CA 1
ATOM 617 C C . PHE A 1 83 ? -8.884 8.539 20.107 1.00 85.94 83 PHE A C 1
ATOM 619 O O . PHE A 1 83 ? -8.322 8.459 19.017 1.00 85.94 83 PHE A O 1
ATOM 626 N N . GLN A 1 84 ? -8.208 8.557 21.256 1.00 86.38 84 GLN A N 1
ATOM 627 C CA . GLN A 1 84 ? -6.755 8.399 21.355 1.00 86.38 84 GLN A CA 1
ATOM 628 C C . GLN A 1 84 ? -6.438 7.060 22.014 1.00 86.38 84 GLN A C 1
ATOM 630 O O . GLN A 1 84 ? -6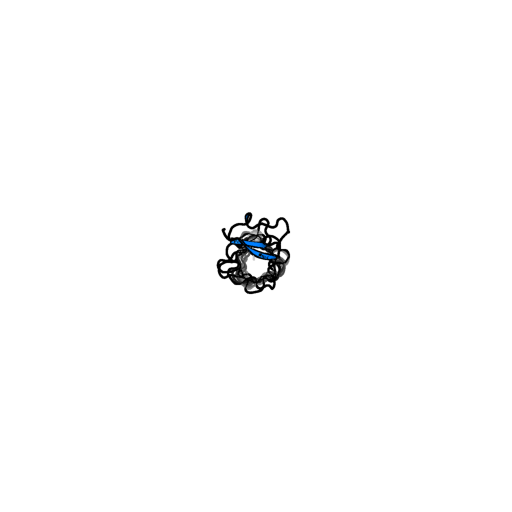.878 6.798 23.132 1.00 86.38 84 GLN A O 1
ATOM 635 N N . VAL A 1 85 ? -5.647 6.232 21.332 1.00 87.06 85 VAL A N 1
ATOM 636 C CA . VAL A 1 85 ? -5.141 4.965 21.866 1.00 87.06 85 VAL A CA 1
ATOM 637 C C . VAL A 1 85 ? -3.624 5.025 21.881 1.00 87.06 85 VAL A C 1
ATOM 639 O O . VAL A 1 85 ? -2.990 5.169 20.839 1.00 87.06 85 VAL A O 1
ATOM 642 N N . SER A 1 86 ? -3.047 4.901 23.071 1.00 84.62 86 SER A N 1
ATOM 643 C CA . SER A 1 86 ? -1.605 4.754 23.248 1.00 84.62 86 SER A CA 1
ATOM 644 C C . SER A 1 86 ? -1.260 3.272 23.352 1.00 84.62 86 SER A C 1
ATOM 646 O O . SER A 1 86 ? -1.838 2.556 24.166 1.00 84.62 86 SER A O 1
ATOM 648 N N . GLY A 1 87 ? -0.292 2.822 22.555 1.00 84.50 87 GLY A N 1
ATOM 649 C CA . GLY A 1 87 ? 0.152 1.427 22.523 1.00 84.50 87 GLY A CA 1
ATOM 650 C C . GLY A 1 87 ? -0.459 0.604 21.381 1.00 84.50 87 GLY A C 1
ATOM 651 O O . GLY A 1 87 ? -1.106 1.155 20.487 1.00 84.50 87 GLY A O 1
ATOM 652 N N . PRO A 1 88 ? -0.205 -0.717 21.362 1.00 84.00 88 PRO A N 1
ATOM 653 C CA . PRO A 1 88 ? -0.683 -1.595 20.303 1.00 84.00 88 PRO A CA 1
ATOM 654 C C . PRO A 1 88 ? -2.208 -1.663 20.283 1.00 84.00 88 PRO A C 1
ATOM 656 O O . PRO A 1 88 ? -2.847 -1.887 21.309 1.00 84.00 88 PRO A O 1
ATOM 659 N N . TRP A 1 89 ? -2.782 -1.550 19.094 1.00 87.25 89 TRP A N 1
ATOM 660 C CA . TRP A 1 89 ? -4.193 -1.798 18.847 1.00 87.25 89 TRP A CA 1
ATOM 661 C C . TRP A 1 89 ? -4.332 -2.799 17.705 1.00 87.25 89 TRP A C 1
ATOM 663 O O . TRP A 1 89 ? -3.433 -2.969 16.878 1.00 87.25 89 TRP A O 1
ATOM 673 N N . LYS A 1 90 ? -5.466 -3.491 17.673 1.00 88.12 90 LYS A N 1
ATOM 674 C CA . LYS A 1 90 ? -5.819 -4.416 16.603 1.00 88.12 90 LYS A CA 1
ATOM 675 C C . LYS A 1 90 ? -7.258 -4.144 16.208 1.00 88.12 90 LYS A C 1
ATOM 677 O O . LYS A 1 90 ? -8.155 -4.308 17.028 1.00 88.12 90 LYS A O 1
ATOM 682 N N . LEU A 1 91 ? -7.465 -3.764 14.955 1.00 87.44 91 LEU A N 1
ATOM 683 C CA . LEU A 1 91 ? -8.784 -3.763 14.340 1.00 87.44 91 LEU A CA 1
ATOM 684 C C . LEU A 1 91 ? -8.962 -5.077 13.582 1.00 87.44 91 LEU A C 1
ATOM 686 O O . LEU A 1 91 ? -8.116 -5.464 12.778 1.00 87.44 91 LEU A O 1
ATOM 690 N N . THR A 1 92 ? -10.057 -5.774 13.855 1.00 85.00 92 THR A N 1
ATOM 691 C CA . THR A 1 92 ? -10.484 -6.953 13.099 1.00 85.00 92 THR A CA 1
ATOM 692 C C . THR A 1 92 ? -11.780 -6.628 12.376 1.00 85.00 92 THR A C 1
ATOM 694 O O . THR A 1 92 ? -12.731 -6.198 13.023 1.00 85.00 92 THR A O 1
ATOM 697 N N . GLY A 1 93 ? -11.822 -6.867 11.065 1.00 86.19 93 GLY A N 1
ATOM 698 C CA . GLY A 1 93 ? -12.952 -6.506 10.207 1.00 86.19 93 GLY A CA 1
ATOM 699 C C . GLY A 1 93 ? -12.658 -5.274 9.353 1.00 86.19 93 GLY A C 1
ATOM 700 O O . GLY A 1 93 ? -11.502 -4.889 9.183 1.00 86.19 93 GLY A O 1
ATOM 701 N N . SER A 1 94 ? -13.707 -4.678 8.793 1.00 85.69 94 SER A N 1
ATOM 702 C CA . SER A 1 94 ? -13.616 -3.448 8.006 1.00 85.69 94 SER A CA 1
ATOM 703 C C . SER A 1 94 ? -13.464 -2.225 8.907 1.00 85.69 94 SER A C 1
ATOM 705 O O . SER A 1 94 ? -14.146 -2.111 9.925 1.00 85.69 94 SER A O 1
ATOM 707 N N . GLY A 1 95 ? -12.636 -1.274 8.491 1.00 86.12 95 GLY A N 1
ATOM 708 C CA . GLY A 1 95 ? -12.610 0.069 9.052 1.00 86.12 95 GLY A CA 1
ATOM 709 C C . GLY A 1 95 ? -12.185 1.070 7.997 1.00 86.12 95 GLY A C 1
ATOM 710 O O . GLY A 1 95 ? -11.497 0.720 7.041 1.00 86.12 95 GLY A O 1
ATOM 711 N N . GLU A 1 96 ? -12.604 2.309 8.191 1.00 87.25 96 GLU A N 1
ATOM 712 C CA . GLU A 1 96 ? -12.214 3.437 7.362 1.00 87.25 96 GLU A CA 1
ATOM 713 C C . GLU A 1 96 ? -11.417 4.411 8.228 1.00 87.25 96 GLU A C 1
ATOM 715 O O . GLU A 1 96 ? -11.826 4.751 9.339 1.00 87.25 96 GLU A O 1
ATOM 720 N N . ILE A 1 97 ? -10.258 4.837 7.731 1.00 86.81 97 ILE A N 1
ATOM 721 C CA . ILE A 1 97 ? -9.465 5.909 8.330 1.00 86.81 97 ILE A CA 1
ATOM 722 C C . ILE A 1 97 ? -9.506 7.067 7.342 1.00 86.81 97 ILE A C 1
ATOM 724 O O . ILE A 1 97 ? -8.872 7.018 6.292 1.00 86.81 97 ILE A O 1
ATOM 728 N N . THR A 1 98 ? -10.258 8.110 7.674 1.00 82.94 98 THR A N 1
ATOM 729 C CA . THR A 1 98 ? -10.308 9.336 6.877 1.00 82.94 98 THR A CA 1
ATOM 730 C C . THR A 1 98 ? -9.236 10.318 7.344 1.00 82.94 98 THR A C 1
ATOM 732 O O . THR A 1 98 ? -9.095 10.555 8.545 1.00 82.94 98 THR A O 1
ATOM 735 N N . GLY A 1 99 ? -8.529 10.945 6.403 1.00 84.62 99 GLY A N 1
ATOM 736 C CA . GLY A 1 99 ? -7.487 11.936 6.685 1.00 84.62 99 GLY A CA 1
ATOM 737 C C . GLY A 1 99 ? -6.069 11.361 6.654 1.00 84.62 99 GLY A C 1
ATOM 738 O O . GLY A 1 99 ? -5.828 10.261 6.163 1.00 84.62 99 GLY A O 1
ATOM 739 N N . ASN A 1 100 ? -5.107 12.138 7.151 1.00 84.19 100 ASN A N 1
ATOM 740 C CA . ASN A 1 100 ? -3.697 11.755 7.115 1.00 84.19 100 ASN A CA 1
ATOM 741 C C . ASN A 1 100 ? -3.378 10.759 8.232 1.00 84.19 100 ASN A C 1
ATOM 743 O O . ASN A 1 100 ? -3.650 11.025 9.402 1.00 84.19 100 ASN A O 1
ATOM 747 N N . TYR A 1 101 ? -2.717 9.660 7.882 1.00 88.12 101 TYR A N 1
ATOM 748 C CA . TYR A 1 101 ? -2.159 8.712 8.837 1.00 88.12 101 TYR A CA 1
ATOM 749 C C . TYR A 1 101 ? -0.710 8.398 8.468 1.00 88.12 101 TYR A C 1
ATOM 751 O O . TYR A 1 101 ? -0.326 8.410 7.299 1.00 88.12 101 TYR A O 1
ATOM 759 N N . THR A 1 102 ? 0.096 8.096 9.480 1.00 88.19 102 THR A N 1
ATOM 760 C CA . THR A 1 102 ? 1.483 7.666 9.301 1.00 88.19 102 THR A CA 1
ATOM 761 C C . THR A 1 102 ? 1.637 6.302 9.944 1.00 88.19 102 THR A C 1
ATOM 763 O O . THR A 1 102 ? 1.365 6.145 11.133 1.00 88.19 102 THR A O 1
ATOM 766 N N . VAL A 1 103 ? 2.105 5.318 9.177 1.00 88.88 103 VAL A N 1
ATOM 767 C CA . VAL A 1 103 ? 2.491 4.010 9.715 1.00 88.88 103 VAL A CA 1
ATOM 768 C C . VAL A 1 103 ? 4.009 3.937 9.756 1.00 88.88 103 VAL A C 1
ATOM 770 O O . VAL A 1 103 ? 4.671 3.852 8.726 1.00 88.88 103 VAL A O 1
ATOM 773 N N . THR A 1 104 ? 4.575 3.977 10.958 1.00 82.56 104 THR A N 1
ATOM 774 C CA . THR A 1 104 ? 6.010 3.779 11.174 1.00 82.56 104 THR A CA 1
ATOM 775 C C . THR A 1 104 ? 6.267 2.292 11.405 1.00 82.56 104 THR A C 1
ATOM 777 O O . THR A 1 104 ? 6.207 1.813 12.536 1.00 82.56 104 THR A O 1
ATOM 780 N N . GLY A 1 105 ? 6.482 1.526 10.337 1.00 84.50 105 GLY A N 1
ATOM 781 C CA . GLY A 1 105 ? 6.757 0.093 10.446 1.00 84.50 105 GLY A CA 1
ATOM 782 C C . GLY A 1 105 ? 6.463 -0.686 9.171 1.00 84.50 105 GLY A C 1
ATOM 783 O O . GLY A 1 105 ? 6.110 -0.120 8.138 1.00 84.50 105 GLY A O 1
ATOM 784 N N . LYS A 1 106 ? 6.612 -2.012 9.249 1.00 85.00 106 LYS A N 1
ATOM 785 C CA . LYS A 1 106 ? 6.278 -2.912 8.143 1.00 85.00 106 LYS A CA 1
ATOM 786 C C . LYS A 1 106 ? 4.762 -2.958 7.955 1.00 85.00 106 LYS A C 1
ATOM 788 O O . LYS A 1 106 ? 4.042 -3.368 8.861 1.00 85.00 106 LYS A O 1
ATOM 793 N N . VAL A 1 107 ? 4.305 -2.630 6.752 1.00 88.19 107 VAL A N 1
ATOM 794 C CA . VAL A 1 107 ? 2.926 -2.860 6.3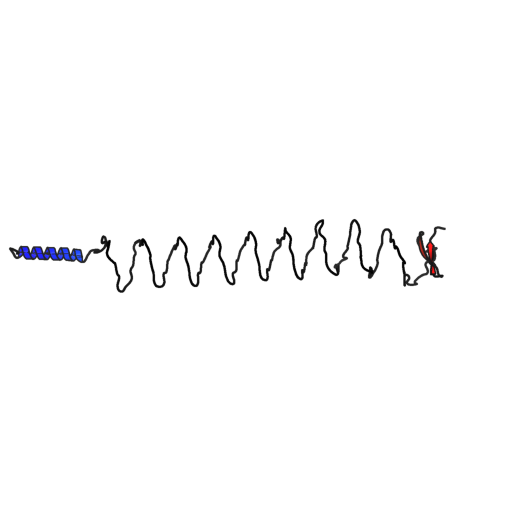07 1.00 88.19 107 VAL A CA 1
ATOM 795 C C . VAL A 1 107 ? 2.914 -4.087 5.405 1.00 88.19 107 VAL A C 1
ATOM 797 O O . VAL A 1 107 ? 3.759 -4.226 4.525 1.00 88.19 107 VAL A O 1
ATOM 800 N N . THR A 1 108 ? 1.980 -5.003 5.649 1.00 89.62 108 THR A N 1
ATOM 801 C CA . THR A 1 108 ? 1.675 -6.102 4.725 1.00 89.62 108 THR A CA 1
ATOM 802 C C . THR A 1 108 ? 0.236 -5.914 4.271 1.00 89.62 108 THR A C 1
ATOM 804 O O . THR A 1 108 ? -0.676 -6.107 5.069 1.00 89.62 108 THR A O 1
ATOM 807 N N . GLN A 1 109 ? 0.050 -5.501 3.019 1.00 90.00 109 GLN A N 1
ATOM 808 C CA . GLN A 1 109 ? -1.255 -5.472 2.365 1.00 90.00 109 GLN A CA 1
ATOM 809 C C . GLN A 1 109 ? -1.430 -6.770 1.583 1.00 90.00 109 GLN A C 1
ATOM 811 O O . GLN A 1 109 ? -0.519 -7.192 0.872 1.00 90.00 109 GLN A O 1
ATOM 816 N N . VAL A 1 110 ? -2.598 -7.389 1.713 1.00 87.00 110 VAL A N 1
ATOM 817 C CA . VAL A 1 110 ? -2.990 -8.559 0.926 1.00 87.00 110 VAL A CA 1
ATOM 818 C C . VAL A 1 110 ? -4.275 -8.214 0.186 1.00 87.00 110 VAL A C 1
ATOM 820 O O . VAL A 1 110 ? -5.179 -7.629 0.777 1.00 87.00 110 VAL A O 1
ATOM 823 N N . GLY A 1 111 ? -4.347 -8.596 -1.087 1.00 89.19 111 GLY A N 1
ATOM 824 C CA . GLY A 1 111 ? -5.443 -8.225 -1.977 1.00 89.19 111 GLY A CA 1
ATOM 825 C C . GLY A 1 111 ? -5.218 -6.871 -2.643 1.00 89.19 111 GLY A C 1
ATOM 826 O O . GLY A 1 111 ? -4.101 -6.347 -2.651 1.00 89.19 111 GLY A O 1
ATOM 827 N N . ASP A 1 112 ? -6.290 -6.331 -3.209 1.00 89.50 112 ASP A N 1
ATOM 828 C CA . ASP A 1 112 ? -6.234 -5.121 -4.021 1.00 89.50 112 ASP A CA 1
ATOM 829 C C . ASP A 1 112 ? -5.919 -3.882 -3.174 1.00 89.50 112 ASP A C 1
ATOM 831 O O . ASP A 1 112 ? -6.303 -3.766 -2.004 1.00 89.50 112 ASP A O 1
ATOM 835 N N . MET A 1 113 ? -5.197 -2.947 -3.783 1.00 91.56 113 MET A N 1
ATOM 836 C CA . MET A 1 113 ? -4.882 -1.644 -3.217 1.00 91.56 113 MET A CA 1
ATOM 837 C C . MET A 1 113 ? -5.049 -0.599 -4.313 1.00 91.56 113 MET A C 1
ATOM 839 O O . MET A 1 113 ? -4.375 -0.671 -5.338 1.00 91.56 113 MET A O 1
ATOM 843 N N . ASP A 1 114 ? -5.918 0.377 -4.071 1.00 91.56 114 ASP A N 1
ATOM 844 C CA . ASP A 1 114 ? -6.037 1.568 -4.905 1.00 91.56 114 ASP A CA 1
ATOM 845 C C . ASP A 1 114 ? -5.360 2.750 -4.195 1.00 91.56 114 ASP A C 1
ATOM 847 O O . ASP A 1 114 ? -5.649 3.041 -3.030 1.00 91.56 114 ASP A O 1
ATOM 851 N N . ILE A 1 115 ? -4.430 3.410 -4.886 1.00 91.12 115 ILE A N 1
ATOM 852 C CA . ILE A 1 115 ? -3.732 4.602 -4.400 1.00 91.12 115 ILE A CA 1
ATOM 853 C C . ILE A 1 115 ? -4.029 5.740 -5.368 1.00 91.12 115 ILE A C 1
ATOM 855 O O . ILE A 1 115 ? -3.343 5.937 -6.370 1.00 91.12 115 ILE A O 1
ATOM 859 N N . ASN A 1 116 ? -5.011 6.557 -5.005 1.00 88.00 116 ASN A N 1
ATOM 860 C CA . ASN A 1 116 ? -5.328 7.790 -5.713 1.00 88.00 116 ASN A CA 1
ATOM 861 C C . ASN A 1 116 ? -4.407 8.919 -5.225 1.00 88.00 116 ASN A C 1
ATOM 863 O O . ASN A 1 116 ? -4.777 9.733 -4.379 1.00 88.00 116 ASN A O 1
ATOM 867 N N . GLY A 1 117 ? -3.164 8.934 -5.715 1.00 88.75 117 GLY A N 1
ATOM 868 C CA . GLY A 1 117 ? -2.175 9.948 -5.351 1.00 88.75 117 GLY A CA 1
ATOM 869 C C . GLY A 1 117 ? -0.731 9.546 -5.644 1.00 88.75 117 GLY A C 1
ATOM 870 O O . GLY A 1 117 ? -0.452 8.631 -6.413 1.00 88.75 117 GLY A O 1
ATOM 871 N N . VAL A 1 118 ? 0.216 10.254 -5.024 1.00 88.44 118 VAL A N 1
ATOM 872 C CA . VAL A 1 118 ? 1.648 9.972 -5.190 1.00 88.44 118 VAL A CA 1
ATOM 873 C C . VAL A 1 118 ? 2.071 8.837 -4.263 1.00 88.44 118 VAL A C 1
ATOM 875 O O . VAL A 1 118 ? 2.047 8.984 -3.042 1.00 88.44 118 VAL A O 1
ATOM 878 N N . MET A 1 119 ? 2.563 7.746 -4.845 1.00 90.75 119 MET A N 1
ATOM 879 C CA . MET A 1 119 ? 3.236 6.675 -4.116 1.00 90.75 119 MET A CA 1
ATOM 880 C C . MET A 1 119 ? 4.756 6.850 -4.225 1.00 90.75 119 MET A C 1
ATOM 882 O O . MET A 1 119 ? 5.307 6.897 -5.323 1.00 90.75 119 MET A O 1
ATOM 886 N N . LYS A 1 120 ? 5.452 6.947 -3.086 1.00 89.38 120 LYS A N 1
ATOM 887 C CA . LYS A 1 120 ? 6.924 6.930 -3.037 1.00 89.38 120 LYS A CA 1
ATOM 888 C C . LYS A 1 120 ? 7.399 5.610 -2.452 1.00 89.38 120 LYS A C 1
ATOM 890 O O . LYS A 1 120 ? 7.134 5.316 -1.289 1.00 89.38 120 LYS A O 1
ATOM 895 N N . LEU A 1 121 ? 8.131 4.852 -3.255 1.00 88.75 121 LEU A N 1
ATOM 896 C CA . LEU A 1 121 ? 8.651 3.538 -2.910 1.00 88.75 121 LEU A CA 1
ATOM 897 C C . LEU A 1 121 ? 10.185 3.592 -2.850 1.00 88.75 121 LEU A C 1
ATOM 899 O O . LEU A 1 121 ? 10.840 3.740 -3.874 1.00 88.75 121 LEU A O 1
ATOM 903 N N . ASN A 1 122 ? 10.760 3.514 -1.642 1.00 83.81 122 ASN A N 1
ATOM 904 C CA . ASN A 1 122 ? 12.212 3.583 -1.405 1.00 83.81 122 ASN A CA 1
ATOM 905 C C . ASN A 1 122 ? 12.773 2.241 -0.912 1.00 83.81 122 ASN A C 1
ATOM 907 O O . ASN A 1 122 ? 12.317 1.732 0.112 1.00 83.81 122 ASN A O 1
ATOM 911 N N . GLY A 1 123 ? 13.721 1.643 -1.635 1.00 82.06 123 GLY A N 1
ATOM 912 C CA . GLY A 1 123 ? 14.266 0.314 -1.330 1.00 82.06 123 GLY A CA 1
ATOM 913 C C . GLY A 1 123 ? 14.483 -0.532 -2.586 1.00 82.06 123 GLY A C 1
ATOM 914 O O . GLY A 1 123 ? 14.226 -0.072 -3.695 1.00 82.06 123 GLY A O 1
ATOM 915 N N . ASN A 1 124 ? 14.949 -1.771 -2.413 1.00 76.94 124 ASN A N 1
ATOM 916 C CA . ASN A 1 124 ? 15.558 -2.559 -3.497 1.00 76.94 124 ASN A CA 1
ATOM 917 C C . ASN A 1 124 ? 14.693 -3.756 -3.955 1.00 76.94 124 ASN A C 1
ATOM 919 O O . ASN A 1 124 ? 15.219 -4.682 -4.561 1.00 76.94 124 ASN A O 1
ATOM 923 N N . GLY A 1 125 ? 13.399 -3.796 -3.613 1.00 79.25 125 GLY A N 1
ATOM 924 C CA . GLY A 1 125 ? 12.600 -5.035 -3.647 1.00 79.25 125 GLY A CA 1
ATOM 925 C C . GLY A 1 125 ? 11.213 -4.927 -4.277 1.00 79.25 125 GLY A C 1
ATOM 926 O O . GLY A 1 125 ? 10.344 -5.737 -3.967 1.00 79.25 125 GLY A O 1
ATOM 927 N N . TRP A 1 126 ? 10.969 -3.921 -5.113 1.00 86.31 126 TRP A N 1
ATOM 928 C CA . TRP A 1 126 ? 9.690 -3.767 -5.809 1.00 86.31 126 TRP A CA 1
ATOM 929 C C . TRP A 1 126 ? 9.642 -4.717 -7.001 1.00 86.31 126 TRP A C 1
ATOM 931 O O . TRP A 1 126 ? 10.577 -4.754 -7.797 1.00 86.31 126 TRP A O 1
ATOM 941 N N . SER A 1 127 ? 8.555 -5.469 -7.140 1.00 88.69 127 SER A N 1
ATOM 942 C CA . SER A 1 127 ? 8.322 -6.315 -8.309 1.00 88.69 127 SER A CA 1
ATOM 943 C C . SER A 1 127 ? 6.851 -6.264 -8.699 1.00 88.69 127 SER A C 1
ATOM 945 O O . SER A 1 127 ? 5.979 -6.193 -7.833 1.00 88.69 127 SER A O 1
ATOM 947 N N . ILE A 1 128 ? 6.593 -6.290 -10.003 1.00 89.75 128 ILE A N 1
ATOM 948 C CA . ILE A 1 128 ? 5.264 -6.470 -10.584 1.00 89.75 128 ILE A CA 1
ATOM 949 C C . ILE A 1 128 ? 5.328 -7.818 -11.300 1.00 89.75 128 ILE A C 1
ATOM 951 O O . ILE A 1 128 ? 6.086 -7.972 -12.252 1.00 89.75 128 ILE A O 1
ATOM 955 N N . THR A 1 129 ? 4.607 -8.817 -10.794 1.00 88.50 129 THR A N 1
ATOM 956 C CA . THR A 1 129 ? 4.620 -10.187 -11.343 1.00 88.50 129 THR A CA 1
ATOM 957 C C . THR A 1 129 ? 3.509 -10.439 -12.363 1.00 88.50 129 THR A C 1
ATOM 959 O O . THR A 1 129 ? 3.543 -11.447 -13.062 1.00 88.50 129 THR A O 1
ATOM 962 N N . GLY A 1 130 ? 2.526 -9.540 -12.440 1.00 87.12 130 GLY A N 1
ATOM 963 C CA . GLY A 1 130 ? 1.471 -9.536 -13.451 1.00 87.12 130 GLY A CA 1
ATOM 964 C C . GLY A 1 130 ? 1.678 -8.441 -14.496 1.00 87.12 130 GLY A C 1
ATOM 965 O O . GLY A 1 130 ? 2.780 -7.925 -14.676 1.00 87.12 130 GLY A O 1
ATOM 966 N N . ASN A 1 131 ? 0.594 -8.052 -15.161 1.00 88.06 131 ASN A N 1
ATOM 967 C CA . ASN A 1 131 ? 0.616 -6.912 -16.071 1.00 88.06 131 ASN A CA 1
ATOM 968 C C . ASN A 1 131 ? 0.716 -5.609 -15.267 1.00 88.06 131 ASN A C 1
ATOM 970 O O . ASN A 1 131 ? 0.023 -5.441 -14.265 1.00 88.06 131 ASN A O 1
ATOM 974 N N . GLY A 1 132 ? 1.553 -4.684 -15.726 1.00 90.69 132 GLY A N 1
ATOM 975 C CA . GLY A 1 132 ? 1.661 -3.340 -15.173 1.00 90.69 132 GLY A CA 1
ATOM 976 C C . GLY A 1 132 ? 1.663 -2.314 -16.295 1.00 90.69 132 GLY A C 1
ATOM 977 O O . GLY A 1 132 ? 2.311 -2.517 -17.320 1.00 90.69 132 GLY A O 1
ATOM 978 N N . GLU A 1 133 ? 0.949 -1.214 -16.091 1.00 91.50 133 GLU A N 1
ATOM 979 C CA . GLU A 1 133 ? 0.987 -0.054 -16.972 1.00 91.50 133 GLU A CA 1
ATOM 980 C C . GLU A 1 133 ? 1.550 1.133 -16.193 1.00 91.50 133 GLU A C 1
ATOM 982 O O . GLU A 1 133 ? 1.122 1.419 -15.075 1.00 91.50 133 GLU A O 1
ATOM 987 N N . ILE A 1 134 ? 2.525 1.822 -16.784 1.00 91.81 134 ILE A N 1
ATOM 988 C CA . ILE A 1 134 ? 3.027 3.092 -16.268 1.00 91.81 134 ILE A CA 1
ATOM 989 C C . ILE A 1 134 ? 2.724 4.146 -17.323 1.00 91.81 134 ILE A C 1
ATOM 991 O O . ILE A 1 134 ? 3.443 4.284 -18.312 1.00 91.81 134 ILE A O 1
ATOM 995 N N . SER A 1 135 ? 1.653 4.902 -17.111 1.00 88.62 135 SER A N 1
ATOM 996 C CA . SER A 1 135 ? 1.349 6.072 -17.924 1.00 88.62 135 SER A CA 1
ATOM 997 C C . SER A 1 135 ? 2.188 7.253 -17.426 1.00 88.62 135 SER A C 1
ATOM 999 O O . SER A 1 135 ? 1.930 7.797 -16.351 1.00 88.62 135 SER A O 1
ATOM 1001 N N . GLY A 1 136 ? 3.210 7.652 -18.180 1.00 89.25 136 GLY A N 1
ATOM 1002 C CA . GLY A 1 136 ? 4.033 8.814 -17.844 1.00 89.25 136 GLY A CA 1
ATOM 1003 C C . GLY A 1 136 ? 5.513 8.624 -18.149 1.00 89.25 136 GLY A C 1
ATOM 1004 O O . GLY A 1 136 ? 5.919 7.687 -18.830 1.00 89.25 136 GLY A O 1
ATOM 1005 N N . HIS A 1 137 ? 6.329 9.552 -17.651 1.00 90.38 137 HIS A N 1
ATOM 1006 C CA . HIS A 1 137 ? 7.777 9.490 -17.827 1.00 90.38 137 HIS A CA 1
ATOM 1007 C C . HIS A 1 137 ? 8.394 8.485 -16.855 1.00 90.38 137 HIS A C 1
ATOM 1009 O O . HIS A 1 137 ? 8.159 8.554 -15.649 1.00 90.38 137 HIS A O 1
ATOM 1015 N N . VAL A 1 138 ? 9.242 7.604 -17.383 1.00 92.44 138 VAL A N 1
ATOM 1016 C CA . VAL A 1 138 ? 10.019 6.641 -16.600 1.00 92.44 138 VAL A CA 1
ATOM 1017 C C . VAL A 1 138 ? 11.497 6.983 -16.739 1.00 92.44 138 VAL A C 1
ATOM 1019 O O . VAL A 1 138 ? 12.052 6.920 -17.833 1.00 92.44 138 VAL A O 1
ATOM 1022 N N . ASN A 1 139 ? 12.137 7.329 -15.622 1.00 91.88 139 ASN A N 1
ATOM 1023 C CA . ASN A 1 139 ? 13.584 7.520 -15.547 1.00 91.88 139 ASN A CA 1
ATOM 1024 C C . ASN A 1 139 ? 14.206 6.323 -14.825 1.00 91.88 139 ASN A C 1
ATOM 1026 O O . ASN A 1 139 ? 14.086 6.203 -13.606 1.00 91.88 139 ASN A O 1
ATOM 1030 N N . LEU A 1 140 ? 14.880 5.452 -15.575 1.00 90.94 140 LEU A N 1
ATOM 1031 C CA . LEU A 1 140 ? 15.687 4.360 -15.031 1.00 90.94 140 LEU A CA 1
ATOM 1032 C C . LEU A 1 140 ? 17.152 4.792 -15.036 1.00 90.94 140 LEU A C 1
ATOM 1034 O O . LEU A 1 140 ? 17.696 5.140 -16.080 1.00 90.94 140 LEU A O 1
ATOM 1038 N N . THR A 1 141 ? 17.784 4.800 -13.866 1.00 86.88 141 THR A N 1
ATOM 1039 C CA . THR A 1 141 ? 19.201 5.174 -13.713 1.00 86.88 141 THR A CA 1
ATOM 1040 C C . THR A 1 141 ? 20.132 3.967 -13.607 1.00 86.88 141 THR A C 1
ATOM 1042 O O . THR A 1 141 ? 21.345 4.123 -13.713 1.00 86.88 141 THR A O 1
ATOM 1045 N N . GLY A 1 142 ? 19.572 2.775 -13.385 1.00 85.69 142 GLY A N 1
ATOM 1046 C CA . GLY A 1 142 ? 20.285 1.500 -13.394 1.00 85.69 142 GLY A CA 1
ATOM 1047 C C . GLY A 1 142 ? 20.082 0.726 -14.697 1.00 85.69 142 GLY A C 1
ATOM 1048 O O . GLY A 1 142 ? 19.568 1.256 -15.681 1.00 85.69 142 GLY A O 1
ATOM 1049 N N . SER A 1 143 ? 20.471 -0.548 -14.684 1.00 86.88 143 SER A N 1
ATOM 1050 C CA . SER A 1 143 ? 20.248 -1.463 -15.805 1.00 86.88 143 SER A CA 1
ATOM 1051 C C . SER A 1 143 ? 18.759 -1.687 -16.068 1.00 86.88 143 SER A C 1
ATOM 1053 O O . SER A 1 143 ? 17.947 -1.724 -15.142 1.00 86.88 143 SER A O 1
ATOM 1055 N N . PHE A 1 144 ? 18.421 -1.879 -17.341 1.00 90.50 144 PHE A N 1
ATOM 1056 C CA . PHE A 1 144 ? 17.092 -2.271 -17.785 1.00 90.50 144 PHE A CA 1
ATOM 1057 C C . PHE A 1 144 ? 17.207 -3.534 -18.638 1.00 90.50 144 PHE A C 1
ATOM 1059 O O . PHE A 1 144 ? 17.698 -3.475 -19.764 1.00 90.50 144 PHE A O 1
ATOM 1066 N N . ASP A 1 145 ? 16.751 -4.659 -18.087 1.00 90.25 145 ASP A N 1
ATOM 1067 C CA . ASP A 1 145 ? 16.787 -5.965 -18.740 1.00 90.25 145 ASP A CA 1
ATOM 1068 C C . ASP A 1 145 ? 15.374 -6.392 -19.148 1.00 90.25 145 ASP A C 1
ATOM 1070 O O . ASP A 1 145 ? 14.452 -6.419 -18.331 1.00 90.25 145 ASP A O 1
ATOM 1074 N N . VAL A 1 146 ? 15.211 -6.764 -20.418 1.00 91.31 146 VAL A N 1
ATOM 1075 C CA . VAL A 1 146 ? 13.970 -7.336 -20.954 1.00 91.31 146 VAL A CA 1
ATOM 1076 C C . VAL A 1 146 ? 14.210 -8.815 -21.231 1.00 91.31 146 VAL A C 1
ATOM 1078 O O . VAL A 1 146 ? 15.047 -9.173 -22.057 1.00 91.31 146 VAL A O 1
ATOM 1081 N N . ALA A 1 147 ? 13.498 -9.679 -20.506 1.00 89.50 147 ALA A N 1
ATOM 1082 C CA . ALA A 1 147 ? 13.653 -11.129 -20.603 1.00 89.50 147 ALA A CA 1
ATOM 1083 C C . ALA A 1 147 ? 13.141 -11.694 -21.945 1.00 89.50 147 ALA A C 1
ATOM 1085 O O . ALA A 1 147 ? 12.473 -11.015 -22.728 1.00 89.50 147 ALA A O 1
ATOM 1086 N N . THR A 1 148 ? 13.449 -12.968 -22.209 1.00 87.38 148 THR A N 1
ATOM 1087 C CA . THR A 1 148 ? 13.099 -13.666 -23.455 1.00 87.38 148 THR A CA 1
ATOM 1088 C C . THR A 1 148 ? 11.610 -13.545 -23.792 1.00 87.38 148 THR A C 1
ATOM 1090 O O . THR A 1 148 ? 10.753 -13.882 -22.982 1.00 87.38 148 THR A O 1
ATOM 1093 N N . GLY A 1 149 ? 11.314 -13.096 -25.015 1.00 83.25 149 GLY A N 1
ATOM 1094 C CA . GLY A 1 149 ? 9.948 -12.900 -25.513 1.00 83.25 149 GLY A CA 1
ATOM 1095 C C . GLY A 1 149 ? 9.367 -11.508 -25.246 1.00 83.25 149 GLY A C 1
ATOM 1096 O O . GLY A 1 149 ? 8.367 -11.150 -25.865 1.00 83.25 149 GLY A O 1
ATOM 1097 N N . GLY A 1 150 ? 10.001 -10.700 -24.391 1.00 88.25 150 GLY A N 1
ATOM 1098 C CA . GLY A 1 150 ? 9.665 -9.288 -24.246 1.00 88.25 150 GLY A CA 1
ATOM 1099 C C . GLY A 1 150 ? 10.184 -8.458 -25.422 1.00 88.25 150 GLY A C 1
ATOM 1100 O O . GLY A 1 150 ? 11.219 -8.763 -26.015 1.00 88.25 150 GLY A O 1
ATOM 1101 N N . TYR A 1 151 ? 9.473 -7.384 -25.753 1.00 88.19 151 TYR A N 1
ATOM 1102 C CA . TYR A 1 151 ? 9.908 -6.392 -26.731 1.00 88.19 151 TYR A CA 1
ATOM 1103 C C . TYR A 1 151 ? 9.682 -4.984 -26.182 1.00 88.19 151 TYR A C 1
ATOM 1105 O O . TYR A 1 151 ? 8.786 -4.747 -25.374 1.00 88.19 151 TYR A O 1
ATOM 1113 N N . ILE A 1 152 ? 10.509 -4.043 -26.629 1.00 90.19 152 ILE A N 1
ATOM 1114 C CA . ILE A 1 152 ? 10.388 -2.628 -26.284 1.00 90.19 152 ILE A CA 1
ATOM 1115 C C . ILE A 1 152 ? 9.760 -1.927 -27.485 1.00 90.19 152 ILE A C 1
ATOM 1117 O O . ILE A 1 152 ? 10.402 -1.777 -28.523 1.00 90.19 152 ILE A O 1
ATOM 1121 N N . GLN A 1 153 ? 8.509 -1.494 -27.348 1.00 87.56 153 GLN A N 1
ATOM 1122 C CA . GLN A 1 153 ? 7.864 -0.629 -28.330 1.00 87.56 153 GLN A CA 1
ATOM 1123 C C . GLN A 1 153 ? 7.884 0.804 -27.812 1.00 87.56 153 GLN A C 1
ATOM 1125 O O . GLN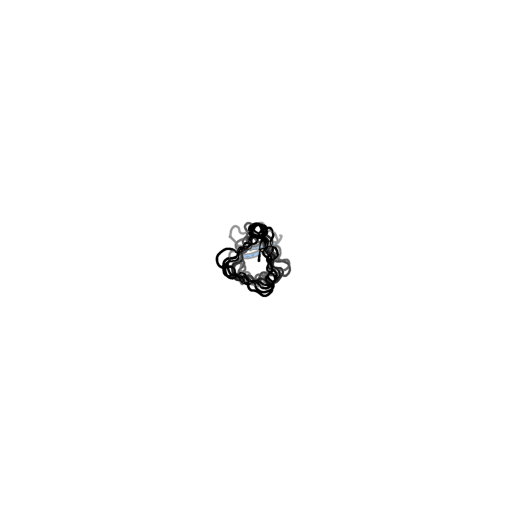 A 1 153 ? 7.181 1.149 -26.867 1.00 87.56 153 GLN A O 1
ATOM 1130 N N . VAL A 1 154 ? 8.713 1.637 -28.426 1.00 85.50 154 VAL A N 1
ATOM 1131 C CA . VAL A 1 154 ? 8.900 3.039 -28.041 1.00 85.50 154 VAL A CA 1
ATOM 1132 C C . VAL A 1 154 ? 9.008 3.910 -29.288 1.00 85.50 154 VAL A C 1
ATOM 1134 O O . VAL A 1 154 ? 9.116 3.407 -30.406 1.00 85.50 154 VAL A O 1
ATOM 1137 N N . GLY A 1 155 ? 8.953 5.228 -29.092 1.00 86.25 155 GLY A N 1
ATOM 1138 C CA . GLY A 1 155 ? 9.252 6.204 -30.136 1.00 86.25 155 GLY A CA 1
ATOM 1139 C C . GLY A 1 155 ? 10.743 6.214 -30.521 1.00 86.25 155 GLY A C 1
ATOM 1140 O O . GLY A 1 155 ? 11.415 5.186 -30.467 1.00 86.25 155 GLY A O 1
ATOM 1141 N N . PRO A 1 156 ? 11.301 7.373 -30.910 1.00 83.25 156 PRO A N 1
ATOM 1142 C CA . PRO A 1 156 ? 12.720 7.480 -31.235 1.00 83.25 156 PRO A CA 1
ATOM 1143 C C . PRO A 1 156 ? 13.613 6.968 -30.097 1.00 83.25 156 PRO A C 1
ATOM 1145 O O . PRO A 1 156 ? 13.535 7.450 -28.968 1.00 83.25 156 PRO A O 1
ATOM 1148 N N . VAL A 1 157 ? 14.491 6.016 -30.412 1.00 86.19 157 VAL A N 1
ATOM 1149 C CA . VAL A 1 157 ? 15.472 5.480 -29.465 1.00 86.19 157 VAL A CA 1
ATOM 1150 C C . VAL A 1 157 ? 16.805 6.185 -29.674 1.00 86.19 157 VAL A C 1
ATOM 1152 O O . VAL A 1 157 ? 17.364 6.165 -30.770 1.00 86.19 157 VAL A O 1
ATOM 1155 N N . ARG A 1 158 ? 17.348 6.778 -28.607 1.00 83.94 158 ARG A N 1
ATOM 1156 C CA . ARG A 1 158 ? 18.733 7.255 -28.568 1.00 83.94 158 ARG A CA 1
ATOM 1157 C C . ARG A 1 158 ? 19.526 6.380 -27.608 1.00 83.94 158 ARG A C 1
ATOM 1159 O O . ARG A 1 158 ? 19.300 6.425 -26.406 1.00 83.94 158 ARG A O 1
ATOM 1166 N N . ILE A 1 159 ? 20.484 5.633 -28.142 1.00 83.69 159 ILE A N 1
ATOM 1167 C CA . ILE A 1 159 ? 21.474 4.916 -27.338 1.00 83.69 159 ILE A CA 1
ATOM 1168 C C . ILE A 1 159 ? 22.729 5.783 -27.299 1.00 83.69 159 ILE A C 1
ATOM 1170 O O . ILE A 1 159 ? 23.349 6.047 -28.327 1.00 83.69 159 ILE A O 1
ATOM 1174 N N . SER A 1 160 ? 23.086 6.261 -26.112 1.00 75.62 160 SER A N 1
ATOM 1175 C CA . SER A 1 160 ? 24.323 7.002 -25.869 1.00 75.62 160 SER A CA 1
ATOM 1176 C C . SER A 1 160 ? 24.962 6.474 -24.595 1.00 75.62 160 SER A C 1
ATOM 1178 O O . SER A 1 160 ? 24.378 6.605 -23.524 1.00 75.62 160 SER A O 1
ATOM 1180 N N . GLY A 1 161 ? 26.136 5.860 -24.714 1.00 67.00 161 GLY A N 1
ATOM 1181 C CA . GLY A 1 161 ? 26.923 5.384 -23.577 1.00 67.00 161 GLY A CA 1
ATOM 1182 C C . GLY A 1 161 ? 28.174 6.233 -23.371 1.00 67.00 161 GLY A C 1
ATOM 1183 O O . GLY A 1 161 ? 28.608 6.931 -24.285 1.00 67.00 161 GLY A O 1
ATOM 1184 N N . ALA A 1 162 ? 28.783 6.133 -22.188 1.00 64.12 162 ALA A N 1
ATOM 1185 C CA . ALA A 1 162 ? 30.089 6.738 -21.913 1.00 64.12 162 ALA A CA 1
ATOM 1186 C C . ALA A 1 162 ? 31.243 6.052 -22.680 1.00 64.12 162 ALA A C 1
ATOM 1188 O O . ALA A 1 162 ? 32.293 6.662 -22.851 1.00 64.12 162 ALA A O 1
ATOM 1189 N N . ALA A 1 163 ? 31.049 4.808 -23.145 1.00 63.81 163 ALA A N 1
ATOM 1190 C CA . ALA A 1 163 ? 32.076 3.987 -23.794 1.00 63.81 163 ALA A CA 1
ATOM 1191 C C . ALA A 1 163 ? 31.508 3.018 -24.861 1.00 63.81 163 ALA A C 1
ATOM 1193 O O . ALA A 1 163 ? 31.850 1.847 -24.858 1.00 63.81 163 ALA A O 1
ATOM 1194 N N . GLU A 1 164 ? 30.668 3.518 -25.780 1.00 65.06 164 GLU A N 1
ATOM 1195 C CA . GLU A 1 164 ? 30.046 2.761 -26.895 1.00 65.06 164 GLU A CA 1
ATOM 1196 C C . GLU A 1 164 ? 28.822 1.912 -26.497 1.00 65.06 164 GLU A C 1
ATOM 1198 O O . GLU A 1 164 ? 28.911 0.899 -25.811 1.00 65.06 164 GLU A O 1
ATOM 1203 N N . GLY A 1 165 ? 27.635 2.327 -26.949 1.00 74.75 165 GLY A N 1
ATOM 1204 C CA . GLY A 1 165 ? 26.440 1.485 -26.894 1.00 74.75 165 GLY A CA 1
ATOM 1205 C C . GLY A 1 165 ? 26.344 0.638 -28.158 1.00 74.75 165 GLY A C 1
ATOM 1206 O O . GLY A 1 165 ? 26.501 1.166 -29.258 1.00 74.75 165 GLY A O 1
ATOM 1207 N N . PHE A 1 166 ? 26.072 -0.656 -28.014 1.00 79.88 166 PHE A N 1
ATOM 1208 C CA . PHE A 1 166 ? 25.886 -1.575 -29.136 1.00 79.88 166 PHE A CA 1
ATOM 1209 C C . PHE A 1 166 ? 24.448 -2.097 -29.181 1.00 79.88 166 PHE A C 1
ATOM 1211 O O . PHE A 1 166 ? 23.791 -2.252 -28.155 1.00 79.88 166 PHE A O 1
ATOM 1218 N N . ILE A 1 167 ? 23.973 -2.395 -30.389 1.00 86.31 167 ILE A N 1
ATOM 1219 C CA . ILE A 1 167 ? 22.780 -3.212 -30.622 1.00 86.31 167 ILE A CA 1
ATOM 1220 C C . ILE A 1 167 ? 23.285 -4.497 -31.271 1.00 86.31 167 ILE A C 1
ATOM 1222 O O . ILE A 1 167 ? 23.986 -4.434 -32.282 1.00 86.31 167 ILE A O 1
ATOM 1226 N N . SER A 1 168 ? 22.955 -5.652 -30.701 1.00 85.06 168 SER A N 1
ATOM 1227 C CA . SER A 1 168 ? 23.310 -6.963 -31.246 1.00 85.06 168 SER A CA 1
ATOM 1228 C C . SER A 1 168 ? 22.068 -7.844 -31.364 1.00 85.06 168 SER A C 1
ATOM 1230 O O . SER A 1 168 ? 21.112 -7.712 -30.605 1.00 85.06 168 SER A O 1
ATOM 1232 N N . SER A 1 169 ? 22.062 -8.728 -32.359 1.00 85.62 169 SER A N 1
ATOM 1233 C CA . SER A 1 169 ? 20.986 -9.691 -32.597 1.00 85.62 169 SER A CA 1
ATOM 1234 C C . SER A 1 169 ? 21.579 -10.960 -33.192 1.00 85.62 169 SER A C 1
ATOM 1236 O O . SER A 1 169 ? 22.506 -10.885 -33.998 1.00 85.62 169 SER A O 1
ATOM 1238 N N . LEU A 1 170 ? 21.045 -12.119 -32.801 1.00 86.44 170 LEU A N 1
ATOM 1239 C CA . LEU A 1 170 ? 21.442 -13.413 -33.365 1.00 86.44 170 LEU A CA 1
ATOM 1240 C C . LEU A 1 170 ? 20.879 -13.638 -34.774 1.00 86.44 170 LEU A C 1
ATOM 1242 O O . LEU A 1 170 ? 21.450 -14.413 -35.533 1.00 86.44 170 LEU A O 1
ATOM 1246 N N . LEU A 1 171 ? 19.755 -12.995 -35.107 1.00 89.06 171 LEU A N 1
ATOM 1247 C CA . LEU A 1 171 ? 19.073 -13.172 -36.391 1.00 89.06 171 LEU A CA 1
ATOM 1248 C C . LEU A 1 171 ? 19.348 -11.996 -37.322 1.00 89.06 171 LEU A C 1
ATOM 1250 O O . LEU A 1 171 ? 20.007 -12.138 -38.345 1.00 89.06 171 LEU A O 1
ATOM 1254 N N . ALA A 1 172 ? 18.822 -10.829 -36.964 1.00 87.50 172 ALA A N 1
ATOM 1255 C CA . ALA A 1 172 ? 18.943 -9.620 -37.758 1.00 87.50 172 ALA A CA 1
ATOM 1256 C C . ALA A 1 172 ? 18.699 -8.380 -36.899 1.00 87.50 172 ALA A C 1
ATOM 1258 O O . ALA A 1 172 ? 17.961 -8.420 -35.910 1.00 87.50 172 ALA A O 1
ATOM 1259 N N . ILE A 1 173 ? 19.291 -7.267 -37.326 1.00 90.38 173 ILE A N 1
ATOM 1260 C CA . ILE A 1 173 ? 18.911 -5.918 -36.910 1.00 90.38 173 ILE A CA 1
ATOM 1261 C C . ILE A 1 173 ? 18.312 -5.256 -38.148 1.00 90.38 173 ILE A C 1
ATOM 1263 O O . ILE A 1 173 ? 18.995 -5.109 -39.159 1.00 90.38 173 ILE A O 1
ATOM 1267 N N . VAL A 1 174 ? 17.034 -4.891 -38.081 1.00 87.44 174 VAL A N 1
ATOM 1268 C CA . VAL A 1 174 ? 16.301 -4.304 -39.209 1.00 87.44 174 VAL A CA 1
ATOM 1269 C C . VAL A 1 174 ? 16.034 -2.833 -38.918 1.00 87.44 174 VAL A C 1
ATOM 1271 O O . VAL A 1 174 ? 15.399 -2.499 -37.921 1.00 87.44 174 VAL A O 1
ATOM 1274 N N . PHE A 1 175 ? 16.484 -1.951 -39.809 1.00 88.94 175 PHE A N 1
ATOM 1275 C CA . PHE A 1 175 ? 16.177 -0.524 -39.761 1.00 88.94 175 PHE A CA 1
ATOM 1276 C C . PHE A 1 175 ? 15.129 -0.206 -40.826 1.00 88.94 175 PHE A C 1
ATOM 1278 O O . PHE A 1 175 ? 15.456 -0.072 -42.001 1.00 88.94 175 PHE A O 1
ATOM 1285 N N . ASN A 1 176 ? 13.863 -0.086 -40.424 1.00 86.38 176 ASN A N 1
ATOM 1286 C CA . ASN A 1 176 ? 12.778 0.298 -41.331 1.00 86.38 176 ASN A CA 1
ATOM 1287 C C . ASN A 1 176 ? 12.633 1.827 -41.402 1.00 86.38 176 ASN A C 1
ATOM 1289 O O . ASN A 1 176 ? 11.584 2.395 -41.098 1.00 86.38 176 ASN A O 1
ATOM 1293 N N . THR A 1 177 ? 13.732 2.505 -41.721 1.00 84.81 177 THR A N 1
ATOM 1294 C CA . THR A 1 177 ? 13.779 3.955 -41.922 1.00 84.81 177 THR A CA 1
ATOM 1295 C C . THR A 1 177 ? 14.256 4.243 -43.343 1.00 84.81 177 THR A C 1
ATOM 1297 O O . THR A 1 177 ? 15.034 3.465 -43.892 1.00 84.81 177 THR A O 1
ATOM 1300 N N . PRO A 1 178 ? 13.868 5.378 -43.954 1.00 87.56 178 PRO A N 1
ATOM 1301 C CA . PRO A 1 178 ? 14.334 5.720 -45.300 1.00 87.56 178 PRO A CA 1
ATOM 1302 C C . PRO A 1 178 ? 15.859 5.845 -45.410 1.00 87.56 178 PRO A C 1
ATOM 1304 O O . PRO A 1 178 ? 16.412 5.785 -46.503 1.00 87.56 178 PRO A O 1
ATOM 1307 N N . GLN A 1 179 ? 16.538 6.093 -44.286 1.00 86.81 179 GLN A N 1
ATOM 1308 C CA . GLN A 1 179 ? 17.980 6.276 -44.222 1.00 86.81 179 GLN A CA 1
ATOM 1309 C C . GLN A 1 179 ? 18.534 5.691 -42.923 1.00 86.81 179 GLN A C 1
ATOM 1311 O O . GLN A 1 179 ? 17.998 5.952 -41.842 1.00 86.81 179 GLN A O 1
ATOM 1316 N N . LEU A 1 180 ? 19.657 4.984 -43.032 1.00 90.12 180 LEU A N 1
ATOM 1317 C CA . LEU A 1 180 ? 20.581 4.735 -41.932 1.00 90.12 180 LEU A CA 1
ATOM 1318 C C . LEU A 1 180 ? 21.715 5.760 -42.041 1.00 90.12 180 LEU A C 1
ATOM 1320 O O . LEU A 1 180 ? 22.427 5.797 -43.042 1.00 90.12 180 LEU A O 1
ATOM 1324 N N . ARG A 1 181 ? 21.876 6.612 -41.027 1.00 86.69 181 ARG A N 1
ATOM 1325 C CA . ARG A 1 181 ? 22.961 7.602 -40.967 1.00 86.69 181 ARG A CA 1
ATOM 1326 C C . ARG A 1 181 ? 23.972 7.180 -39.911 1.00 86.69 181 ARG A C 1
ATOM 1328 O O . ARG A 1 181 ? 23.610 7.048 -38.746 1.00 86.69 181 ARG A O 1
ATOM 1335 N N . VAL A 1 182 ? 25.231 7.023 -40.310 1.00 88.00 182 VAL A N 1
ATOM 1336 C CA . VAL A 1 182 ? 26.355 6.760 -39.402 1.00 88.00 182 VAL A CA 1
ATOM 1337 C C . VAL A 1 182 ? 27.253 7.990 -39.401 1.00 88.00 182 VAL A C 1
ATOM 1339 O O . VAL A 1 182 ? 27.802 8.358 -40.434 1.00 88.00 182 VAL A O 1
ATOM 1342 N N . ASN A 1 183 ? 27.368 8.655 -38.252 1.00 83.56 183 ASN A N 1
ATOM 1343 C CA . ASN A 1 183 ? 28.330 9.736 -38.068 1.00 83.56 183 ASN A CA 1
ATOM 1344 C C . ASN A 1 183 ? 29.633 9.125 -37.541 1.00 83.56 183 ASN A C 1
ATOM 1346 O O . ASN A 1 183 ? 29.700 8.739 -36.376 1.00 83.56 183 ASN A O 1
ATOM 1350 N N . GLY A 1 184 ? 30.620 8.966 -38.423 1.00 83.56 184 GLY A N 1
ATOM 1351 C CA . GLY A 1 184 ? 31.856 8.231 -38.157 1.00 83.56 184 GLY A CA 1
ATOM 1352 C C . GLY A 1 184 ? 32.012 7.032 -39.089 1.00 83.56 184 GLY A C 1
ATOM 1353 O O . GLY A 1 184 ? 31.542 7.049 -40.226 1.00 83.56 184 GLY A O 1
ATOM 1354 N N . SER A 1 185 ? 32.682 5.988 -38.609 1.00 80.88 185 SER A N 1
ATOM 1355 C CA . SER A 1 185 ? 33.001 4.807 -39.414 1.00 80.88 185 SER A CA 1
ATOM 1356 C C . SER A 1 185 ? 31.938 3.720 -39.269 1.00 80.88 185 SER A C 1
ATOM 1358 O O . SER A 1 185 ? 31.603 3.318 -38.158 1.00 80.88 185 SER A O 1
ATOM 1360 N N . ALA A 1 186 ? 31.462 3.182 -40.392 1.00 87.94 186 ALA A N 1
ATOM 1361 C CA . ALA A 1 186 ? 30.702 1.935 -40.430 1.00 87.94 186 ALA A CA 1
ATOM 1362 C C . ALA A 1 186 ? 31.631 0.796 -40.877 1.00 87.94 186 ALA A C 1
ATOM 1364 O O . ALA A 1 186 ? 32.239 0.879 -41.944 1.00 87.94 186 ALA A O 1
ATOM 1365 N N . ARG A 1 187 ? 31.747 -0.273 -40.079 1.00 85.44 187 ARG A N 1
ATOM 1366 C CA . ARG A 1 187 ? 32.522 -1.472 -40.437 1.00 85.44 187 ARG A CA 1
ATOM 1367 C C . ARG A 1 187 ? 31.583 -2.642 -40.698 1.00 85.44 187 ARG A C 1
ATOM 1369 O O . ARG A 1 187 ? 30.812 -3.021 -39.825 1.00 85.44 187 ARG A O 1
ATOM 1376 N N . ILE A 1 188 ? 31.713 -3.256 -41.871 1.00 89.38 188 ILE A N 1
ATOM 1377 C CA . ILE A 1 188 ? 30.992 -4.474 -42.252 1.00 89.38 188 ILE A CA 1
ATOM 1378 C C . ILE A 1 188 ? 32.033 -5.579 -42.400 1.00 89.38 188 ILE A C 1
ATOM 1380 O O . ILE A 1 188 ? 32.927 -5.481 -43.234 1.00 89.38 188 ILE A O 1
ATOM 1384 N N . ALA A 1 189 ? 31.970 -6.588 -41.532 1.00 86.69 189 ALA A N 1
ATOM 1385 C CA . ALA A 1 189 ? 33.012 -7.614 -41.438 1.00 86.69 189 ALA A CA 1
ATOM 1386 C C . ALA A 1 189 ? 32.838 -8.772 -42.432 1.00 86.69 189 ALA A C 1
ATOM 1388 O O . ALA A 1 189 ? 33.797 -9.490 -42.693 1.00 86.69 189 ALA A O 1
ATOM 1389 N N . GLN A 1 190 ? 31.621 -8.968 -42.944 1.00 88.81 190 GLN A N 1
ATOM 1390 C CA . GLN A 1 190 ? 31.290 -10.046 -43.873 1.00 88.81 190 GLN A CA 1
ATOM 1391 C C . GLN A 1 190 ? 30.922 -9.456 -45.236 1.00 88.81 190 GLN A C 1
ATOM 1393 O O . GLN A 1 190 ? 31.803 -9.106 -46.015 1.00 88.81 190 GLN A O 1
ATOM 1398 N N . SER A 1 191 ? 29.633 -9.286 -45.513 1.00 86.44 191 SER A N 1
ATOM 1399 C CA . SER A 1 191 ? 29.134 -8.793 -46.794 1.00 86.44 191 SER A CA 1
ATOM 1400 C C . SER A 1 191 ? 28.124 -7.671 -46.597 1.00 86.44 191 SER A C 1
ATOM 1402 O O . SER A 1 191 ? 27.264 -7.754 -45.722 1.00 86.44 191 SER A O 1
ATOM 1404 N N . LEU A 1 192 ? 28.199 -6.654 -47.455 1.00 88.62 192 LEU A N 1
ATOM 1405 C CA . LEU A 1 192 ? 27.123 -5.693 -47.672 1.00 88.62 192 LEU A CA 1
ATOM 1406 C C . LEU A 1 192 ? 26.418 -6.064 -48.977 1.00 88.62 192 LEU A C 1
ATOM 1408 O O . LEU A 1 192 ? 27.048 -6.051 -50.032 1.00 88.62 192 LEU A O 1
ATOM 1412 N N . VAL A 1 193 ? 25.127 -6.376 -48.903 1.00 85.81 193 VAL A N 1
ATOM 1413 C CA . VAL A 1 193 ? 24.265 -6.550 -50.079 1.00 85.81 193 VAL A CA 1
ATOM 1414 C C . VAL A 1 193 ? 23.382 -5.313 -50.194 1.00 85.81 193 VAL A C 1
ATOM 1416 O O . VAL A 1 193 ? 22.822 -4.866 -49.193 1.00 85.81 193 VAL A O 1
ATOM 1419 N N . VAL A 1 194 ? 23.287 -4.740 -51.394 1.00 87.19 194 VAL A N 1
ATOM 1420 C CA . VAL A 1 194 ? 22.428 -3.585 -51.679 1.00 87.19 194 VAL A CA 1
ATOM 1421 C C . VAL A 1 194 ? 21.547 -3.924 -52.873 1.00 87.19 194 VAL A C 1
ATOM 1423 O O . VAL A 1 194 ? 22.029 -3.975 -54.001 1.00 87.19 194 VAL A O 1
ATOM 1426 N N . ASP A 1 195 ? 20.253 -4.118 -52.628 1.00 80.94 195 ASP A N 1
ATOM 1427 C CA . ASP A 1 195 ? 19.251 -4.454 -53.654 1.00 80.94 195 ASP A CA 1
ATOM 1428 C C . ASP A 1 195 ? 18.754 -3.207 -54.409 1.00 80.94 195 ASP A C 1
ATOM 1430 O O . ASP A 1 195 ? 17.563 -3.008 -54.650 1.00 80.94 195 ASP A O 1
ATOM 1434 N N . GLY A 1 196 ? 19.681 -2.313 -54.751 1.00 82.25 196 GLY A N 1
ATOM 1435 C CA . GLY A 1 196 ? 19.387 -1.014 -55.339 1.00 82.25 196 GLY A CA 1
ATOM 1436 C C . GLY A 1 196 ? 20.645 -0.262 -55.757 1.00 82.25 196 GLY A C 1
ATOM 1437 O O . GLY A 1 196 ? 21.740 -0.818 -55.830 1.00 82.25 196 GLY A O 1
ATOM 1438 N N . GLN A 1 197 ? 20.494 1.028 -56.050 1.00 77.94 197 GLN A N 1
ATOM 1439 C CA . GLN A 1 197 ? 21.629 1.861 -56.435 1.00 77.94 197 GLN A CA 1
ATOM 1440 C C . GLN A 1 197 ? 22.470 2.261 -55.220 1.00 77.94 197 GLN A C 1
ATOM 1442 O O . GLN A 1 197 ? 21.955 2.738 -54.210 1.00 77.94 197 GLN A O 1
ATOM 1447 N N . VAL A 1 198 ? 23.787 2.126 -55.360 1.00 80.62 198 VAL A N 1
ATOM 1448 C CA . VAL A 1 198 ? 24.780 2.623 -54.407 1.00 80.62 198 VAL A CA 1
ATOM 1449 C C . VAL A 1 198 ? 25.330 3.947 -54.940 1.00 80.62 198 VAL A C 1
ATOM 1451 O O . VAL A 1 198 ? 26.016 3.967 -55.959 1.00 80.62 198 VAL A O 1
ATOM 1454 N N . ASN A 1 199 ? 25.024 5.059 -54.267 1.00 73.88 199 ASN A N 1
ATOM 1455 C CA . ASN A 1 199 ? 25.580 6.374 -54.596 1.00 73.88 199 ASN A CA 1
ATOM 1456 C C . ASN A 1 199 ? 26.690 6.738 -53.600 1.00 73.88 199 ASN A C 1
ATOM 1458 O O . ASN A 1 199 ? 26.427 6.948 -52.417 1.00 73.88 199 ASN A O 1
ATOM 1462 N N . LEU A 1 200 ? 27.929 6.805 -54.086 1.00 74.19 200 LEU A N 1
ATOM 1463 C CA . LEU A 1 200 ? 29.137 7.032 -53.288 1.00 74.19 200 LEU A CA 1
ATOM 1464 C C . LEU A 1 200 ? 29.693 8.433 -53.566 1.00 74.19 200 LEU A C 1
ATOM 1466 O O . LEU A 1 200 ? 30.756 8.597 -54.163 1.00 74.19 200 LEU A O 1
ATOM 1470 N N . ALA A 1 201 ? 28.964 9.464 -53.146 1.00 59.44 201 ALA A N 1
ATOM 1471 C CA . ALA A 1 201 ? 29.453 10.835 -53.228 1.00 59.44 201 ALA A CA 1
ATOM 1472 C C . ALA A 1 201 ? 30.600 11.050 -52.224 1.00 59.44 201 ALA A C 1
ATOM 1474 O O . ALA A 1 201 ? 30.472 10.708 -51.049 1.00 59.44 201 ALA A O 1
ATOM 1475 N N . ASN A 1 202 ? 31.707 11.649 -52.675 1.00 57.72 202 ASN A N 1
ATOM 1476 C CA . ASN A 1 202 ? 32.874 11.989 -51.847 1.00 57.72 202 ASN A CA 1
ATOM 1477 C C . ASN A 1 202 ? 33.620 10.790 -51.223 1.00 57.72 202 ASN A C 1
ATOM 1479 O O . ASN A 1 202 ? 34.253 10.947 -50.182 1.00 57.72 202 ASN A O 1
ATOM 1483 N N . LEU A 1 203 ? 33.600 9.606 -51.852 1.00 54.41 203 LEU A N 1
ATOM 1484 C CA . LEU A 1 203 ? 34.284 8.400 -51.344 1.00 54.41 203 LEU A CA 1
ATOM 1485 C C . LEU A 1 203 ? 35.826 8.487 -51.309 1.00 54.41 203 LEU A C 1
ATOM 1487 O O . LEU A 1 203 ? 36.499 7.500 -51.032 1.00 54.41 203 LEU A O 1
ATOM 1491 N N . VAL A 1 204 ? 36.413 9.645 -51.604 1.00 52.47 204 VAL A N 1
ATOM 1492 C CA . VAL A 1 204 ? 37.860 9.832 -51.681 1.00 52.47 204 VAL A CA 1
ATOM 1493 C C . VAL A 1 204 ? 38.187 11.241 -51.165 1.00 52.47 204 VAL A C 1
ATOM 1495 O O . VAL A 1 204 ? 37.839 12.210 -51.842 1.00 52.47 204 VAL A O 1
ATOM 1498 N N . PRO A 1 205 ? 38.897 11.433 -50.033 1.00 47.62 205 PRO A N 1
ATOM 1499 C CA . PRO A 1 205 ? 39.873 12.509 -50.027 1.00 47.62 205 PRO A CA 1
ATOM 1500 C C . PRO A 1 205 ? 40.886 12.113 -51.097 1.00 47.62 205 PRO A C 1
ATOM 1502 O O . PRO A 1 205 ? 41.520 11.067 -50.975 1.00 47.62 205 PRO A O 1
ATOM 1505 N N . ILE A 1 206 ? 40.993 12.883 -52.182 1.00 50.56 206 ILE A N 1
ATOM 1506 C CA . ILE A 1 206 ? 42.035 12.698 -53.200 1.00 50.56 206 ILE A CA 1
ATOM 1507 C C . ILE A 1 206 ? 43.366 13.031 -52.521 1.00 50.56 206 ILE A C 1
ATOM 1509 O O . ILE A 1 206 ? 43.909 14.120 -52.652 1.00 50.56 206 ILE A O 1
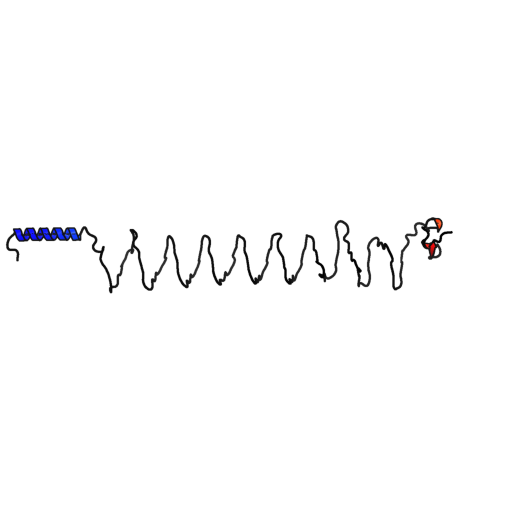ATOM 1513 N N . ALA A 1 207 ? 43.862 12.106 -51.715 1.00 43.78 207 ALA A N 1
ATOM 1514 C CA . ALA A 1 207 ? 45.155 12.151 -51.081 1.00 43.78 207 ALA A CA 1
ATOM 1515 C C . ALA A 1 207 ? 45.793 10.803 -51.397 1.00 43.78 207 ALA A C 1
ATOM 1517 O O . ALA A 1 207 ? 45.674 9.841 -50.646 1.00 43.78 207 ALA A O 1
ATOM 1518 N N . LYS A 1 208 ? 46.448 10.786 -52.563 1.00 48.31 208 LYS A N 1
ATOM 1519 C CA . LYS A 1 208 ? 47.148 9.671 -53.209 1.00 48.31 208 LYS A CA 1
ATOM 1520 C C . LYS A 1 208 ? 46.241 8.747 -54.035 1.00 48.31 208 LYS A C 1
ATOM 1522 O O . LYS A 1 208 ? 45.557 7.869 -53.528 1.00 48.31 208 LYS A O 1
ATOM 1527 N N . SER A 1 209 ? 46.299 8.951 -55.354 1.00 48.59 209 SER A N 1
ATOM 1528 C CA . SER A 1 209 ? 46.050 7.911 -56.354 1.00 48.59 209 SER A CA 1
ATOM 1529 C C . SER A 1 209 ? 46.825 6.664 -55.930 1.00 48.59 209 SER A C 1
ATOM 1531 O O . SER A 1 209 ? 48.043 6.632 -56.095 1.00 48.59 209 SER A O 1
ATOM 1533 N N . LEU A 1 210 ? 46.153 5.676 -55.339 1.00 52.38 210 LEU A N 1
ATOM 1534 C CA . LEU A 1 210 ? 46.752 4.368 -55.124 1.00 52.38 210 LEU A CA 1
ATOM 1535 C C . LEU A 1 210 ? 46.993 3.783 -56.515 1.00 52.38 210 LEU A C 1
ATOM 1537 O O . LEU A 1 210 ? 46.055 3.461 -57.246 1.00 52.38 210 LEU A O 1
ATOM 1541 N N . THR A 1 211 ? 48.255 3.733 -56.924 1.00 56.25 211 THR A N 1
ATOM 1542 C CA . THR A 1 211 ? 48.663 2.894 -58.045 1.00 56.25 211 THR A CA 1
ATOM 1543 C C . THR A 1 211 ? 48.362 1.434 -57.676 1.00 56.25 211 THR A C 1
ATOM 1545 O O . THR A 1 211 ? 48.312 1.110 -56.484 1.00 56.25 211 THR A O 1
ATOM 1548 N N . PRO A 1 212 ? 48.135 0.541 -58.659 1.00 57.12 212 PRO A N 1
ATOM 1549 C CA . PRO A 1 212 ? 47.843 -0.876 -58.409 1.00 57.12 212 PRO A CA 1
ATOM 1550 C C . PRO A 1 212 ? 48.809 -1.552 -57.421 1.00 57.12 212 PRO A C 1
ATOM 1552 O O . PRO A 1 212 ? 48.409 -2.471 -56.715 1.00 57.12 212 PRO A O 1
ATOM 1555 N N . ASP A 1 213 ? 50.042 -1.047 -57.339 1.00 59.00 213 ASP A N 1
ATOM 1556 C CA . ASP A 1 213 ? 51.144 -1.596 -56.548 1.00 59.00 213 ASP A CA 1
ATOM 1557 C C . ASP A 1 213 ? 51.009 -1.391 -55.024 1.00 59.00 213 ASP A C 1
ATOM 1559 O O . ASP A 1 213 ? 51.571 -2.172 -54.261 1.00 59.00 213 ASP A O 1
ATOM 1563 N N . ASP A 1 214 ? 50.244 -0.390 -54.563 1.00 60.22 214 ASP A N 1
ATOM 1564 C CA . ASP A 1 214 ? 50.103 -0.065 -53.127 1.00 60.22 214 ASP A CA 1
ATOM 1565 C C . ASP A 1 214 ? 48.846 -0.692 -52.480 1.00 60.22 214 ASP A C 1
ATOM 1567 O O . ASP A 1 214 ? 48.620 -0.558 -51.274 1.00 60.22 214 ASP A O 1
ATOM 1571 N N . SER A 1 215 ? 47.989 -1.354 -53.265 1.00 64.94 215 SER A N 1
ATOM 1572 C CA . SER A 1 215 ? 46.678 -1.838 -52.814 1.00 64.94 215 SER A CA 1
ATOM 1573 C C . SER A 1 215 ? 46.628 -3.369 -52.717 1.00 64.94 215 SER A C 1
ATOM 1575 O O . SER A 1 215 ? 47.100 -4.051 -53.624 1.00 64.94 215 SER A O 1
ATOM 1577 N N . PRO A 1 216 ? 46.024 -3.958 -51.663 1.00 68.44 216 PRO A N 1
ATOM 1578 C CA . PRO A 1 216 ? 45.920 -5.411 -51.540 1.00 68.44 216 PRO A CA 1
ATOM 1579 C C . PRO A 1 216 ? 45.202 -6.032 -52.743 1.00 68.44 216 PRO A C 1
ATOM 1581 O O . PRO A 1 216 ? 44.159 -5.525 -53.174 1.00 68.44 216 PRO A O 1
ATOM 1584 N N . VAL A 1 217 ? 45.714 -7.158 -53.252 1.00 64.62 217 VAL A N 1
ATOM 1585 C CA . VAL A 1 217 ? 45.048 -7.936 -54.308 1.00 64.62 217 VAL A CA 1
ATOM 1586 C C . VAL A 1 217 ? 43.612 -8.246 -53.883 1.00 64.62 217 VAL A C 1
ATOM 1588 O O . VAL A 1 217 ? 43.362 -8.768 -52.798 1.00 64.62 217 VAL A O 1
ATOM 1591 N N . GLY A 1 218 ? 42.655 -7.909 -54.745 1.00 62.09 218 GLY A N 1
ATOM 1592 C CA . GLY A 1 218 ? 41.224 -8.051 -54.493 1.00 62.09 218 GLY A CA 1
ATOM 1593 C C . GLY A 1 218 ? 40.509 -6.776 -54.043 1.00 62.09 218 GLY A C 1
ATOM 1594 O O . GLY A 1 218 ? 39.279 -6.767 -54.073 1.00 62.09 218 GLY A O 1
ATOM 1595 N N . SER A 1 219 ? 41.228 -5.707 -53.694 1.00 66.94 219 SER A N 1
ATOM 1596 C CA . SER A 1 219 ? 40.621 -4.398 -53.415 1.00 66.94 219 SER A CA 1
ATOM 1597 C C . SER A 1 219 ? 40.076 -3.730 -54.686 1.00 66.94 219 SER A C 1
ATOM 1599 O O . SER A 1 219 ? 40.523 -4.014 -55.802 1.00 66.94 219 SER A O 1
ATOM 1601 N N . LEU A 1 220 ? 39.077 -2.858 -54.518 1.00 71.62 220 LEU A N 1
ATOM 1602 C CA . LEU A 1 220 ? 38.587 -1.968 -55.570 1.00 71.62 220 LEU A CA 1
ATOM 1603 C C . LEU A 1 220 ? 39.254 -0.602 -55.406 1.00 71.62 220 LEU A C 1
ATOM 1605 O O . LEU A 1 220 ? 39.228 -0.034 -54.316 1.00 71.62 220 LEU A O 1
ATOM 1609 N N . TYR A 1 221 ? 39.815 -0.071 -56.486 1.00 69.50 221 TYR A N 1
ATOM 1610 C CA . TYR A 1 221 ? 40.337 1.289 -56.557 1.00 69.50 221 TYR A CA 1
ATOM 1611 C C . TYR A 1 221 ? 39.650 2.045 -57.692 1.00 69.50 221 TYR A C 1
ATOM 1613 O O . TYR A 1 221 ? 39.102 1.442 -58.614 1.00 69.50 221 TYR A O 1
ATOM 1621 N N . ILE A 1 222 ? 39.672 3.372 -57.625 1.00 68.81 222 ILE A N 1
ATOM 1622 C CA . ILE A 1 222 ? 39.203 4.231 -58.709 1.00 68.81 222 ILE A CA 1
ATOM 1623 C C . ILE A 1 222 ? 40.442 4.727 -59.453 1.00 68.81 222 ILE A C 1
ATOM 1625 O O . ILE A 1 222 ? 41.326 5.324 -58.839 1.00 68.81 222 ILE A O 1
ATOM 1629 N N . ASN A 1 223 ? 40.552 4.437 -60.751 1.00 67.69 223 ASN A N 1
ATOM 1630 C CA . ASN A 1 223 ? 41.686 4.908 -61.549 1.00 67.69 223 ASN A CA 1
ATOM 1631 C C . ASN A 1 223 ? 41.581 6.425 -61.820 1.00 67.69 223 ASN A C 1
ATOM 1633 O O . ASN A 1 223 ? 40.567 7.060 -61.539 1.00 67.69 223 ASN A O 1
ATOM 1637 N N . ALA A 1 224 ? 42.617 7.016 -62.421 1.00 64.88 224 ALA A N 1
ATOM 1638 C CA . ALA A 1 224 ? 42.625 8.442 -62.763 1.00 64.88 224 ALA A CA 1
ATOM 1639 C C . ALA A 1 224 ? 41.492 8.875 -63.724 1.00 64.88 224 ALA A C 1
ATOM 1641 O O . ALA A 1 224 ? 41.215 10.066 -63.831 1.00 64.88 224 ALA A O 1
ATOM 1642 N N . ALA A 1 225 ? 40.837 7.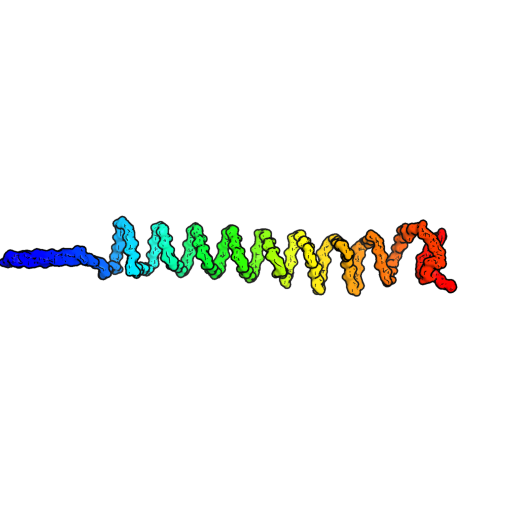929 -64.407 1.00 71.06 225 ALA A N 1
ATOM 1643 C CA . ALA A 1 225 ? 39.692 8.171 -65.283 1.00 71.06 225 ALA A CA 1
ATOM 1644 C C . ALA A 1 225 ? 38.332 8.065 -64.559 1.00 71.06 225 ALA A C 1
ATOM 1646 O O . ALA A 1 225 ? 37.298 8.292 -65.181 1.00 71.06 225 ALA A O 1
ATOM 1647 N N . GLY A 1 226 ? 38.313 7.744 -63.261 1.00 64.81 226 GLY A N 1
ATOM 1648 C CA . GLY A 1 226 ? 37.079 7.552 -62.498 1.00 64.81 226 GLY A CA 1
ATOM 1649 C C . GLY A 1 226 ? 36.487 6.141 -62.597 1.00 64.81 226 GLY A C 1
ATOM 1650 O O . GLY A 1 226 ? 35.437 5.888 -62.008 1.00 64.81 226 GLY A O 1
ATOM 1651 N N . ASP A 1 227 ? 37.148 5.205 -63.288 1.00 70.19 227 ASP A N 1
ATOM 1652 C CA . ASP A 1 227 ? 36.674 3.824 -63.379 1.00 70.19 227 ASP A CA 1
ATOM 1653 C C . ASP A 1 227 ? 36.970 3.066 -62.087 1.00 70.19 227 ASP A C 1
ATOM 1655 O O . ASP A 1 227 ? 38.100 3.083 -61.592 1.00 70.19 227 ASP A O 1
ATOM 1659 N N . VAL A 1 228 ? 36.000 2.282 -61.620 1.00 74.81 228 VAL A N 1
ATOM 1660 C CA . VAL A 1 228 ? 36.223 1.284 -60.570 1.00 74.81 228 VAL A CA 1
ATOM 1661 C C . VAL A 1 228 ? 36.956 0.081 -61.169 1.00 74.81 228 VAL A C 1
ATOM 1663 O O . VAL A 1 228 ? 36.475 -0.567 -62.100 1.00 74.81 228 VAL A O 1
ATOM 1666 N N . ARG A 1 229 ? 38.131 -0.236 -60.631 1.00 71.88 229 ARG A N 1
ATOM 1667 C CA . ARG A 1 229 ? 39.004 -1.331 -61.067 1.00 71.88 229 ARG A CA 1
ATOM 1668 C C . ARG A 1 229 ? 39.317 -2.233 -59.876 1.00 71.88 229 ARG A C 1
ATOM 1670 O O . ARG A 1 229 ? 39.487 -1.758 -58.759 1.00 71.88 229 ARG A O 1
ATOM 1677 N N . ARG A 1 230 ? 39.406 -3.543 -60.111 1.00 76.81 230 ARG A N 1
ATOM 1678 C CA . ARG A 1 230 ? 39.848 -4.521 -59.106 1.00 76.81 230 ARG A CA 1
ATOM 1679 C C . ARG A 1 230 ? 41.349 -4.738 -59.240 1.00 76.81 230 ARG A C 1
ATOM 1681 O O . ARG A 1 230 ? 41.823 -4.978 -60.348 1.00 76.81 230 ARG A O 1
ATOM 1688 N N . VAL A 1 231 ? 42.075 -4.715 -58.127 1.00 74.94 231 VAL A N 1
ATOM 1689 C CA . VAL A 1 231 ? 43.483 -5.127 -58.101 1.00 74.94 231 VAL A CA 1
ATOM 1690 C C . VAL A 1 231 ? 43.543 -6.639 -58.304 1.00 74.94 231 VAL A C 1
ATOM 1692 O O . VAL A 1 231 ? 43.007 -7.403 -57.498 1.00 74.94 231 VAL A O 1
ATOM 1695 N N . VAL A 1 232 ? 44.155 -7.073 -59.400 1.00 74.25 232 VAL A N 1
ATOM 1696 C CA . VAL A 1 232 ? 44.409 -8.484 -59.716 1.00 74.25 232 VAL A CA 1
ATOM 1697 C C . VAL A 1 232 ? 45.882 -8.790 -59.457 1.00 74.25 232 VAL A C 1
ATOM 1699 O O . VAL A 1 232 ? 46.720 -7.910 -59.624 1.00 74.25 232 VAL A O 1
ATOM 1702 N N . ALA A 1 233 ? 46.198 -10.009 -59.014 1.00 71.44 233 ALA A N 1
ATOM 1703 C CA . ALA A 1 233 ? 47.591 -10.442 -58.945 1.00 71.44 233 ALA A CA 1
ATOM 1704 C C . ALA A 1 233 ? 48.148 -10.511 -60.374 1.00 71.44 233 ALA A C 1
ATOM 1706 O O . ALA A 1 233 ? 47.495 -11.092 -61.245 1.00 71.44 233 ALA A O 1
ATOM 1707 N N . GLY A 1 234 ? 49.295 -9.865 -60.596 1.00 66.25 234 GLY A N 1
ATOM 1708 C CA . GLY A 1 234 ? 50.091 -10.010 -61.816 1.00 66.25 234 GLY A CA 1
ATOM 1709 C C . GLY A 1 234 ? 50.825 -11.339 -61.860 1.00 66.25 234 GLY A C 1
ATOM 1710 O O . GLY A 1 234 ? 51.129 -11.875 -60.769 1.00 66.25 234 GLY A O 1
#

Foldseek 3Di:
DDPDPVSVVVVVVVVVVVVCVVVVDDPPPPDDDDPDDDDDDDDDDDDDPPDDDDDDDDDDDDDDDDDDDDDDDDDDDDDPDDDDDDDDDDDDDDDDDPDDDDDDDDDDDDDDDDDPDDDDDDDDDDDDPDDDDDPDDDDDPDDDDDDPPDDDDDDDDDDDDPPDDDDDDPPDDDDPDPDDDDDDDDDDPPDDDDPDDDDDPPVDPPPDPPDLVNDPQQDWGQHPVRDTDGNHDD

Radius of gyration: 51.04 Å; chains: 1; bounding box: 97×30×157 Å

Sequence (234 aa):
MATSLNDVTAWIKDIFYRLRKLESGSWLENSSITSGRMRFIGGLLRVDSGGRVEIVGTLQVDGTTNVTGTFGVSGPTTVTGTFQVSGPWKLTGSGEITGNYTVTGKVTQVGDMDINGVMKLNGNGWSITGNGEISGHVNLTGSFDVATGGYIQVGPVRISGAAEGFISSLLAIVFNTPQLRVNGSARIAQSLVVDGQVNLANLVPIAKSLTPDDSPVGSLYINAAGDVRRVVAG

pLDDT: mean 83.05, std 10.83, range [43.78, 95.31]